Protein AF-A0A3A9B0B1-F1 (afdb_monomer)

Structure (mmCIF, N/CA/C/O backbone):
data_AF-A0A3A9B0B1-F1
#
_entry.id   AF-A0A3A9B0B1-F1
#
loop_
_atom_site.group_PDB
_atom_site.id
_atom_site.type_symbol
_atom_site.label_atom_id
_atom_site.label_alt_id
_atom_site.label_comp_id
_atom_site.label_asym_id
_atom_site.label_entity_id
_atom_site.label_seq_id
_atom_site.pdbx_PDB_ins_code
_atom_site.Cartn_x
_atom_site.Cartn_y
_atom_site.Cartn_z
_atom_site.occupancy
_atom_site.B_iso_or_equiv
_atom_site.auth_seq_id
_atom_site.auth_comp_id
_atom_site.auth_asym_id
_atom_site.auth_atom_id
_atom_site.pdbx_PDB_model_num
ATOM 1 N N . MET A 1 1 ? -49.714 -8.317 31.294 1.00 59.75 1 MET A N 1
ATOM 2 C CA . MET A 1 1 ? -49.909 -7.996 29.864 1.00 59.75 1 MET A CA 1
ATOM 3 C C . MET A 1 1 ? -49.347 -6.638 29.439 1.00 59.75 1 MET A C 1
ATOM 5 O O . MET A 1 1 ? -48.528 -6.630 28.534 1.00 59.75 1 MET A O 1
ATOM 9 N N . ALA A 1 2 ? -49.694 -5.494 30.054 1.00 74.50 2 ALA A N 1
ATOM 10 C CA . ALA A 1 2 ? -49.104 -4.201 29.641 1.00 74.50 2 ALA A CA 1
ATOM 11 C C . ALA A 1 2 ? -47.619 -4.038 30.038 1.00 74.50 2 ALA A C 1
ATOM 13 O O . ALA A 1 2 ? -46.837 -3.445 29.302 1.00 74.50 2 ALA A O 1
ATOM 14 N N . LEU A 1 3 ? -47.222 -4.606 31.183 1.00 73.56 3 LEU A N 1
ATOM 15 C CA . LEU A 1 3 ? -45.868 -4.471 31.728 1.00 73.56 3 LEU A CA 1
ATOM 16 C C . LEU A 1 3 ? -44.834 -5.270 30.914 1.00 73.56 3 LEU A C 1
ATOM 18 O O . LEU A 1 3 ? -43.767 -4.750 30.600 1.00 73.56 3 LEU A O 1
ATOM 22 N N . GLU A 1 4 ? -45.193 -6.479 30.472 1.00 76.62 4 GLU A N 1
ATOM 23 C CA . GLU A 1 4 ? -44.363 -7.288 29.569 1.00 76.62 4 GLU A CA 1
ATOM 24 C C . GLU A 1 4 ? -44.192 -6.589 28.213 1.00 76.62 4 GLU A C 1
ATOM 26 O O . GLU A 1 4 ? -43.069 -6.426 27.745 1.00 76.62 4 GLU A O 1
ATOM 31 N N . GLY A 1 5 ? -45.277 -6.064 27.627 1.00 80.12 5 GLY A N 1
ATOM 32 C CA . GLY A 1 5 ? -45.214 -5.298 26.376 1.00 80.12 5 GLY A CA 1
ATOM 33 C C . GLY A 1 5 ? -44.384 -4.009 26.479 1.00 80.12 5 GLY A C 1
ATOM 34 O O . GLY A 1 5 ? -43.675 -3.659 25.536 1.00 80.12 5 GLY A O 1
ATOM 35 N N . SER A 1 6 ? -44.410 -3.335 27.635 1.00 88.19 6 SER A N 1
ATOM 36 C CA . SER A 1 6 ? -43.649 -2.097 27.864 1.00 88.19 6 SER A CA 1
ATOM 37 C C . SER A 1 6 ? -42.130 -2.298 27.925 1.00 88.19 6 SER A C 1
ATOM 39 O O . SER A 1 6 ? -41.388 -1.370 27.615 1.00 88.19 6 SER A O 1
ATOM 41 N N . LEU A 1 7 ? -41.663 -3.506 28.271 1.00 88.19 7 LEU A N 1
ATOM 42 C CA . LEU A 1 7 ? -40.237 -3.853 28.320 1.00 88.19 7 LEU A CA 1
ATOM 43 C C . LEU A 1 7 ? -39.717 -4.431 26.999 1.00 88.19 7 LEU A C 1
ATOM 45 O O . LEU A 1 7 ? -38.543 -4.248 26.676 1.00 88.19 7 LEU A O 1
ATOM 49 N N . VAL A 1 8 ? -40.580 -5.077 26.209 1.00 92.38 8 VAL A N 1
ATOM 50 C CA . VAL A 1 8 ? -40.193 -5.681 24.923 1.00 92.38 8 VAL A CA 1
ATOM 51 C C . VAL A 1 8 ? -39.651 -4.634 23.950 1.00 92.38 8 VAL A C 1
ATOM 53 O O . VAL A 1 8 ? -38.606 -4.858 23.341 1.00 92.38 8 VAL A O 1
ATOM 56 N N . LEU A 1 9 ? -40.310 -3.477 23.826 1.00 89.69 9 LEU A N 1
ATOM 57 C CA . LEU A 1 9 ? -39.884 -2.439 22.883 1.00 89.69 9 LEU A CA 1
ATOM 58 C C . LEU A 1 9 ? -38.502 -1.842 23.235 1.00 89.69 9 LEU A C 1
ATOM 60 O O . LEU A 1 9 ? -37.641 -1.833 22.356 1.00 89.69 9 LEU A O 1
ATOM 64 N N . PRO A 1 10 ? -38.222 -1.391 24.476 1.00 90.50 10 PRO A N 1
ATOM 65 C CA . PRO A 1 10 ? -36.888 -0.923 24.856 1.00 90.50 10 PRO A CA 1
ATOM 66 C C . PRO A 1 10 ? -35.783 -1.964 24.649 1.00 90.50 10 PRO A C 1
ATOM 68 O O . PRO A 1 10 ? -34.714 -1.619 24.147 1.00 90.50 10 PRO A O 1
ATOM 71 N N . ILE A 1 11 ? -36.034 -3.234 24.991 1.00 89.06 11 ILE A N 1
ATOM 72 C CA . ILE A 1 11 ? -35.055 -4.319 24.810 1.00 89.06 11 ILE A CA 1
ATOM 73 C C . ILE A 1 11 ? -34.789 -4.556 23.321 1.00 89.06 11 ILE A C 1
ATOM 75 O O . ILE A 1 11 ? -33.634 -4.682 22.910 1.00 89.06 11 ILE A O 1
ATOM 79 N N . PHE A 1 12 ? -35.839 -4.563 22.499 1.00 91.44 12 PHE A N 1
ATOM 80 C CA . PHE A 1 12 ? -35.712 -4.688 21.051 1.00 91.44 12 PHE A CA 1
ATOM 81 C C . PHE A 1 12 ? -34.917 -3.524 20.446 1.00 91.44 12 PHE A C 1
ATOM 83 O O . PHE A 1 12 ? -33.986 -3.749 19.676 1.00 91.44 12 PHE A O 1
ATOM 90 N N . LEU A 1 13 ? -35.224 -2.282 20.827 1.00 91.00 13 LEU A N 1
ATOM 91 C CA . LEU A 1 13 ? -34.487 -1.107 20.354 1.00 91.00 13 LEU A CA 1
ATOM 92 C C . LEU A 1 13 ? -33.020 -1.139 20.798 1.00 91.00 13 LEU A C 1
ATOM 94 O O . LEU A 1 13 ? -32.136 -0.817 20.007 1.00 91.00 13 LEU A O 1
ATOM 98 N N . PHE A 1 14 ? -32.746 -1.570 22.029 1.00 88.44 14 PHE A N 1
ATOM 99 C CA . PHE A 1 14 ? -31.382 -1.759 22.519 1.00 88.44 14 PHE A CA 1
ATOM 100 C C . PHE A 1 14 ? -30.610 -2.797 21.693 1.00 88.44 14 PHE A C 1
ATOM 102 O O . PHE A 1 14 ? -29.460 -2.562 21.304 1.00 88.44 14 PHE A O 1
ATOM 109 N N . PHE A 1 15 ? -31.251 -3.926 21.386 1.00 89.25 15 PHE A N 1
ATOM 110 C CA . PHE A 1 15 ? -30.678 -4.945 20.517 1.00 89.25 15 PHE A CA 1
ATOM 111 C C . PHE A 1 15 ? -30.382 -4.378 19.123 1.00 89.25 15 PHE A C 1
ATOM 113 O O . PHE A 1 15 ? -29.252 -4.482 18.645 1.00 89.25 15 PHE A O 1
ATOM 120 N N . MET A 1 16 ? -31.350 -3.690 18.511 1.00 93.81 16 MET A N 1
ATOM 121 C CA . MET A 1 16 ? -31.185 -3.073 17.193 1.00 93.81 16 MET A CA 1
ATOM 122 C C . MET A 1 16 ? -30.049 -2.046 17.170 1.00 93.81 16 MET A C 1
ATOM 124 O O . MET A 1 16 ? -29.235 -2.059 16.250 1.00 93.81 16 MET A O 1
ATOM 128 N N . MET A 1 17 ? -29.935 -1.198 18.193 1.00 90.88 17 MET A N 1
ATOM 129 C CA . MET A 1 17 ? -28.845 -0.221 18.294 1.00 90.88 17 MET A CA 1
ATOM 130 C C . MET A 1 17 ? -27.476 -0.885 18.441 1.00 90.88 17 MET A C 1
ATOM 132 O O . MET A 1 17 ? -26.505 -0.437 17.833 1.00 90.88 17 MET A O 1
ATOM 136 N N . THR A 1 18 ? -27.397 -1.979 19.197 1.00 87.38 18 THR A N 1
ATOM 137 C CA . THR A 1 18 ? -26.166 -2.771 19.312 1.00 87.38 18 THR A CA 1
ATOM 138 C C . THR A 1 18 ? -25.765 -3.374 17.963 1.00 87.38 18 THR A C 1
ATOM 140 O O . THR A 1 18 ? -24.598 -3.288 17.579 1.00 87.38 18 THR A O 1
ATOM 143 N N . VAL A 1 19 ? -26.724 -3.919 17.207 1.00 91.06 19 VAL A N 1
ATOM 144 C CA . VAL A 1 19 ? -26.479 -4.449 15.855 1.00 91.06 19 VAL A CA 1
ATOM 145 C C . VAL A 1 19 ? -26.003 -3.342 14.913 1.00 91.06 19 VAL A C 1
ATOM 147 O O . VAL A 1 19 ? -24.980 -3.507 14.250 1.00 91.06 19 VAL A O 1
ATOM 150 N N . LEU A 1 20 ? -26.667 -2.186 14.894 1.00 92.50 20 LEU A N 1
ATOM 151 C CA . LEU A 1 20 ? -26.260 -1.056 14.053 1.00 92.50 20 LEU A CA 1
ATOM 152 C C . LEU A 1 20 ? -24.851 -0.554 14.401 1.00 92.50 20 LEU A C 1
ATOM 154 O O . LEU A 1 20 ? -24.052 -0.296 13.502 1.00 92.50 20 LEU A O 1
ATOM 158 N N . LEU A 1 21 ? -24.508 -0.481 15.689 1.00 89.25 21 LEU A N 1
ATOM 159 C CA . LEU A 1 21 ? -23.165 -0.091 16.115 1.00 89.25 21 LEU A CA 1
ATOM 160 C C . LEU A 1 21 ? -22.102 -1.137 15.744 1.00 89.25 21 LEU A C 1
ATOM 162 O O . LEU A 1 21 ? -20.961 -0.774 15.466 1.00 89.25 21 LEU A O 1
ATOM 166 N N . SER A 1 22 ? -22.459 -2.423 15.702 1.00 89.06 22 SER A N 1
ATOM 167 C CA . SER A 1 22 ? -21.546 -3.470 15.229 1.00 89.06 22 SER A CA 1
ATOM 168 C C . SER A 1 22 ? -21.255 -3.350 13.728 1.00 89.06 22 SER A C 1
ATOM 170 O O . SER A 1 22 ? -20.103 -3.475 13.318 1.00 89.06 22 SER A O 1
ATOM 172 N N . LEU A 1 23 ? -22.260 -3.007 12.913 1.00 93.12 23 LEU A N 1
ATOM 173 C CA . LEU A 1 23 ? -22.066 -2.712 11.489 1.00 93.12 23 LEU A CA 1
ATOM 174 C C . LEU A 1 23 ? -21.191 -1.471 11.296 1.00 93.12 23 LEU A C 1
ATOM 176 O O . LEU A 1 23 ? -20.307 -1.455 10.444 1.00 93.12 23 LEU A O 1
ATOM 180 N N . GLU A 1 24 ? -21.395 -0.455 12.132 1.00 92.69 24 GLU A N 1
ATOM 181 C CA . GLU A 1 24 ? -20.566 0.746 12.156 1.00 92.69 24 GLU A CA 1
ATOM 182 C C . GLU A 1 24 ? -19.107 0.445 12.536 1.00 92.69 24 GLU A C 1
ATOM 184 O O . GLU A 1 24 ? -18.182 1.018 11.962 1.00 92.69 24 GLU A O 1
ATOM 189 N N . ALA A 1 25 ? -18.877 -0.480 13.469 1.00 92.50 25 ALA A N 1
ATOM 190 C CA . ALA A 1 25 ? -17.537 -0.941 13.819 1.00 92.50 25 ALA A CA 1
ATOM 191 C C . ALA A 1 25 ? -16.839 -1.646 12.645 1.00 92.50 25 ALA A C 1
ATOM 193 O O . ALA A 1 25 ? -15.673 -1.358 12.374 1.00 92.50 25 ALA A O 1
ATOM 194 N N . VAL A 1 26 ? -17.556 -2.512 11.918 1.00 94.00 26 VAL A N 1
ATOM 195 C CA . VAL A 1 26 ? -17.035 -3.167 10.706 1.00 94.00 26 VAL A CA 1
ATOM 196 C C . VAL A 1 26 ? -16.718 -2.129 9.631 1.00 94.00 26 VAL A C 1
ATOM 198 O O . VAL A 1 26 ? -15.624 -2.143 9.073 1.00 94.00 26 VAL A O 1
ATOM 201 N N . ARG A 1 27 ? -17.628 -1.177 9.388 1.00 95.62 27 ARG A N 1
ATOM 202 C CA . ARG A 1 27 ? -17.412 -0.076 8.440 1.00 95.62 27 ARG A CA 1
ATOM 203 C C . ARG A 1 27 ? -16.158 0.728 8.786 1.00 95.62 27 ARG A C 1
ATOM 205 O O . ARG A 1 27 ? -15.340 0.992 7.908 1.00 95.62 27 ARG A O 1
ATOM 212 N N . PHE A 1 28 ? -15.991 1.096 10.057 1.00 95.69 28 PHE A N 1
ATOM 213 C CA . PHE A 1 28 ? -14.805 1.818 10.513 1.00 95.69 28 PHE A CA 1
ATOM 214 C C . PHE A 1 28 ? -13.523 1.005 10.303 1.00 95.69 28 PHE A C 1
ATOM 216 O O . PHE A 1 28 ? -12.536 1.551 9.814 1.00 95.69 28 PHE A O 1
ATOM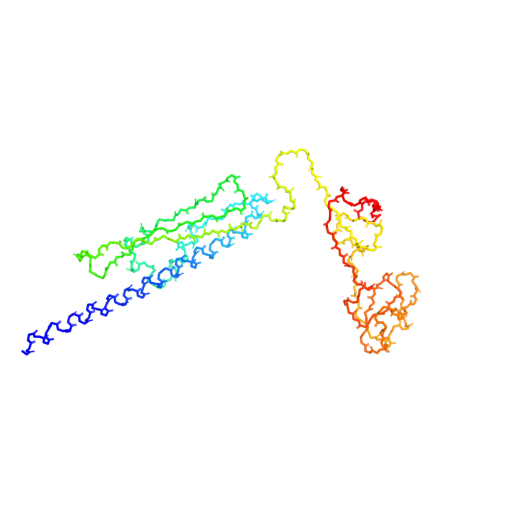 223 N N . GLN A 1 29 ? -13.540 -0.293 10.619 1.00 95.56 29 GLN A N 1
ATOM 224 C CA . GLN A 1 29 ? -12.390 -1.169 10.400 1.00 95.56 29 GLN A CA 1
ATOM 225 C C . GLN A 1 29 ? -12.026 -1.274 8.911 1.00 95.56 29 GLN A C 1
ATOM 227 O O . GLN A 1 29 ? -10.852 -1.153 8.567 1.00 95.56 29 GLN A O 1
ATOM 232 N N . CYS A 1 30 ? -13.009 -1.415 8.016 1.00 96.00 30 CYS A N 1
ATOM 233 C CA . CYS A 1 30 ? -12.766 -1.386 6.571 1.00 96.00 30 CYS A CA 1
ATOM 234 C C . CYS A 1 30 ? -12.124 -0.061 6.133 1.00 96.00 30 CYS A C 1
ATOM 236 O O . CYS A 1 30 ? -11.104 -0.075 5.447 1.00 96.00 30 CYS A O 1
ATOM 238 N N . ASN A 1 31 ? -12.659 1.074 6.594 1.00 96.94 31 ASN A N 1
ATOM 239 C CA . ASN A 1 31 ? -12.105 2.394 6.285 1.00 96.94 31 ASN A CA 1
ATOM 240 C C . ASN A 1 31 ? -10.672 2.562 6.815 1.00 96.94 31 ASN A C 1
ATOM 242 O O . ASN A 1 31 ? -9.835 3.154 6.138 1.00 96.94 31 ASN A O 1
ATOM 246 N N . MET A 1 32 ? -10.372 2.048 8.013 1.00 97.12 32 MET A N 1
ATOM 247 C CA . MET A 1 32 ? -9.022 2.070 8.585 1.00 97.12 32 MET A CA 1
ATOM 248 C C . MET A 1 32 ? -8.047 1.242 7.743 1.00 97.12 32 MET A C 1
ATOM 250 O O . MET A 1 32 ? -6.962 1.719 7.405 1.00 97.12 32 MET A O 1
ATOM 254 N N . GLN A 1 33 ? -8.431 0.020 7.376 1.00 96.75 33 GLN A N 1
ATOM 255 C CA . GLN A 1 33 ? -7.603 -0.857 6.548 1.00 96.75 33 GLN A CA 1
ATOM 256 C C . GLN A 1 33 ? -7.356 -0.259 5.162 1.00 96.75 33 GLN A C 1
ATOM 258 O O . GLN A 1 33 ? -6.220 -0.274 4.687 1.00 96.75 33 GLN A O 1
ATOM 263 N N . GLU A 1 34 ? -8.377 0.333 4.543 1.00 97.38 34 GLU A N 1
ATOM 264 C CA . GLU A 1 34 ? -8.226 1.024 3.264 1.00 97.38 34 GLU A CA 1
ATOM 265 C C . GLU A 1 34 ? -7.312 2.250 3.391 1.00 97.38 34 GLU A C 1
ATOM 267 O O . GLU A 1 34 ? -6.391 2.415 2.589 1.00 97.38 34 GLU A O 1
ATOM 272 N N . ALA A 1 35 ? -7.482 3.063 4.439 1.00 97.69 35 ALA A N 1
ATOM 273 C CA . ALA A 1 35 ? -6.624 4.216 4.705 1.00 97.69 35 ALA A CA 1
ATOM 274 C C . ALA A 1 35 ? -5.148 3.812 4.852 1.00 97.69 35 ALA A C 1
ATOM 276 O O . ALA A 1 35 ? -4.262 4.463 4.285 1.00 97.69 35 ALA A O 1
ATOM 277 N N . LEU A 1 36 ? -4.880 2.730 5.593 1.00 97.44 36 LEU A N 1
ATOM 278 C CA . LEU A 1 36 ? -3.543 2.160 5.749 1.00 97.44 36 LEU A CA 1
ATOM 279 C C . LEU A 1 36 ? -2.994 1.637 4.418 1.00 97.44 36 LEU A C 1
ATOM 281 O O . LEU A 1 36 ? -1.838 1.908 4.098 1.00 97.44 36 LEU A O 1
ATOM 285 N N . PHE A 1 37 ? -3.810 0.934 3.630 1.00 96.69 37 PHE A N 1
ATOM 286 C CA . PHE A 1 37 ? -3.394 0.359 2.352 1.00 96.69 37 PHE A CA 1
ATOM 287 C C . PHE A 1 37 ? -3.079 1.432 1.306 1.00 96.69 37 PHE A C 1
ATOM 289 O O . PHE A 1 37 ? -2.021 1.391 0.679 1.00 96.69 37 PHE A O 1
ATOM 296 N N . VAL A 1 38 ? -3.950 2.432 1.150 1.00 95.75 38 VAL A N 1
ATOM 297 C CA . VAL A 1 38 ? -3.745 3.553 0.220 1.00 95.75 38 VAL A CA 1
ATOM 298 C C . VAL A 1 38 ? -2.500 4.349 0.610 1.00 95.75 38 VAL A C 1
ATOM 300 O O . VAL A 1 38 ? -1.615 4.562 -0.220 1.00 95.75 38 VAL A O 1
ATOM 303 N N . SER A 1 39 ? -2.388 4.742 1.881 1.00 95.81 39 SER A N 1
ATOM 304 C CA . SER A 1 39 ? -1.246 5.535 2.359 1.00 95.81 39 SER A CA 1
ATOM 305 C C . SER A 1 39 ? 0.064 4.743 2.302 1.00 95.81 39 SER A C 1
ATOM 307 O O . SER A 1 39 ? 1.113 5.267 1.918 1.00 95.81 39 SER A O 1
ATOM 309 N N . GLY A 1 40 ? 0.005 3.459 2.656 1.00 94.56 40 GLY A N 1
ATOM 310 C CA . GLY A 1 40 ? 1.133 2.538 2.620 1.00 94.56 40 GLY A CA 1
ATOM 311 C C . GLY A 1 40 ? 1.637 2.277 1.204 1.00 94.56 40 GLY A C 1
ATOM 312 O O . GLY A 1 40 ? 2.843 2.350 0.971 1.00 94.56 40 GLY A O 1
ATOM 313 N N . ASN A 1 41 ? 0.737 2.061 0.241 1.00 93.75 41 ASN A N 1
ATOM 314 C CA . ASN A 1 41 ? 1.103 1.893 -1.166 1.00 93.75 41 ASN A CA 1
ATOM 315 C C . ASN A 1 41 ? 1.677 3.173 -1.768 1.00 93.75 41 ASN A C 1
ATOM 317 O O . ASN A 1 41 ? 2.686 3.108 -2.466 1.00 93.75 41 ASN A O 1
ATOM 321 N N . ASN A 1 42 ? 1.097 4.337 -1.461 1.00 92.50 42 ASN A N 1
ATOM 322 C CA . ASN A 1 42 ? 1.654 5.616 -1.901 1.00 92.50 42 ASN A CA 1
ATOM 323 C C . ASN A 1 42 ? 3.110 5.771 -1.445 1.00 92.50 42 ASN A C 1
ATOM 325 O O . ASN A 1 42 ? 3.973 6.120 -2.250 1.00 92.50 42 ASN A O 1
ATOM 329 N N . ARG A 1 43 ? 3.410 5.439 -0.182 1.00 90.81 43 ARG A N 1
ATOM 330 C CA . ARG A 1 43 ? 4.792 5.422 0.317 1.00 90.81 43 ARG A CA 1
ATOM 331 C C . ARG A 1 43 ? 5.642 4.355 -0.371 1.00 90.81 43 ARG A C 1
ATOM 333 O O . ARG A 1 43 ? 6.768 4.650 -0.757 1.00 90.81 43 ARG A O 1
ATOM 340 N N . ALA A 1 44 ? 5.116 3.144 -0.558 1.00 90.88 44 ALA A N 1
ATOM 341 C CA . ALA A 1 44 ? 5.833 2.058 -1.225 1.00 90.88 44 ALA A CA 1
ATOM 342 C C . ALA A 1 44 ? 6.285 2.458 -2.633 1.00 90.88 44 ALA A C 1
ATOM 344 O O . ALA A 1 44 ? 7.419 2.167 -3.010 1.00 90.88 44 ALA A O 1
ATOM 345 N N . PHE A 1 45 ? 5.442 3.175 -3.376 1.00 88.81 45 PHE A N 1
ATOM 346 C CA . PHE A 1 45 ? 5.789 3.707 -4.690 1.00 88.81 45 PHE A CA 1
ATOM 347 C C . PHE A 1 45 ? 6.665 4.955 -4.640 1.00 88.81 45 PHE A C 1
ATOM 349 O O . PHE A 1 45 ? 7.424 5.163 -5.575 1.00 88.81 45 PHE A O 1
ATOM 356 N N . ALA A 1 46 ? 6.594 5.783 -3.598 1.00 88.12 46 ALA A N 1
ATOM 357 C CA . ALA A 1 46 ? 7.410 6.995 -3.485 1.00 88.12 46 ALA A CA 1
ATOM 358 C C . ALA A 1 46 ? 8.839 6.733 -2.971 1.00 88.12 46 ALA A C 1
ATOM 360 O O . ALA A 1 46 ? 9.726 7.564 -3.163 1.00 88.12 46 ALA A O 1
ATOM 361 N N . GLU A 1 47 ? 9.104 5.578 -2.352 1.00 85.56 47 GLU A N 1
ATOM 362 C CA . GLU A 1 47 ? 10.381 5.296 -1.679 1.00 85.56 47 GLU A CA 1
ATOM 363 C C . GLU A 1 47 ? 11.606 5.321 -2.624 1.00 85.56 47 GLU A C 1
ATOM 365 O O . GLU A 1 47 ? 12.718 5.626 -2.185 1.00 85.56 47 GLU A O 1
ATOM 370 N N . TYR A 1 48 ? 11.441 5.087 -3.936 1.00 82.81 48 TYR A N 1
ATOM 371 C CA . TYR A 1 48 ? 12.546 5.250 -4.897 1.00 82.81 48 TYR A CA 1
ATOM 372 C C . TYR A 1 48 ? 13.073 6.693 -4.937 1.00 82.81 48 TYR A C 1
ATOM 374 O O . TYR A 1 48 ? 14.262 6.891 -5.183 1.00 82.81 48 TYR A O 1
ATOM 382 N N . GLN A 1 49 ? 12.225 7.697 -4.684 1.00 82.56 49 GLN A N 1
ATOM 383 C CA . GLN A 1 49 ? 12.639 9.102 -4.657 1.00 82.56 49 GLN A CA 1
ATOM 384 C C . GLN A 1 49 ? 13.549 9.374 -3.463 1.00 82.56 49 GLN A C 1
ATOM 386 O O . GLN A 1 49 ? 14.553 10.067 -3.602 1.00 82.56 49 GLN A O 1
ATOM 391 N N . VAL A 1 50 ? 13.254 8.763 -2.315 1.00 82.00 50 VAL A N 1
ATOM 392 C CA . VAL A 1 50 ? 14.110 8.837 -1.125 1.00 82.00 50 VAL A CA 1
ATOM 393 C C . VAL A 1 50 ? 15.476 8.211 -1.422 1.00 82.00 50 VAL A C 1
ATOM 395 O O . VAL A 1 50 ? 16.510 8.791 -1.102 1.00 82.00 50 VAL A O 1
ATOM 398 N N . LYS A 1 51 ? 15.495 7.053 -2.096 1.00 77.06 51 LYS A N 1
ATOM 399 C CA . LYS A 1 51 ? 16.735 6.324 -2.408 1.00 77.06 51 LYS A CA 1
ATOM 400 C C . LYS A 1 51 ? 17.593 6.984 -3.494 1.00 77.06 51 LYS A C 1
ATOM 402 O O . LYS A 1 51 ? 18.813 6.999 -3.362 1.00 77.06 51 LYS A O 1
ATOM 407 N N . TYR A 1 52 ? 16.985 7.472 -4.576 1.00 77.50 52 TYR A N 1
ATOM 408 C CA . TYR A 1 52 ? 17.708 7.906 -5.783 1.00 77.50 52 TYR A CA 1
ATOM 409 C C . TYR A 1 52 ? 17.649 9.411 -6.059 1.00 77.50 52 TYR A C 1
ATOM 411 O O . TYR A 1 52 ? 18.495 9.913 -6.793 1.00 77.50 52 TYR A O 1
ATOM 419 N N . ALA A 1 53 ? 16.669 10.129 -5.509 1.00 77.50 53 ALA A N 1
ATOM 420 C CA . ALA A 1 53 ? 16.421 11.542 -5.808 1.00 77.50 53 ALA A CA 1
ATOM 421 C C . ALA A 1 53 ? 16.531 12.457 -4.575 1.00 77.50 53 ALA A C 1
ATOM 423 O O . ALA A 1 53 ? 16.139 13.616 -4.656 1.00 77.50 53 ALA A O 1
ATOM 424 N N . MET A 1 54 ? 17.040 11.944 -3.442 1.00 76.94 54 MET A N 1
ATOM 425 C CA . MET A 1 54 ? 17.095 12.656 -2.152 1.00 76.94 54 MET A CA 1
ATOM 426 C C . MET A 1 54 ? 15.744 13.284 -1.756 1.00 76.94 54 MET A C 1
ATOM 428 O O . MET A 1 54 ? 15.695 14.341 -1.133 1.00 76.94 54 MET A O 1
ATOM 432 N N . GLY A 1 55 ? 14.641 12.645 -2.154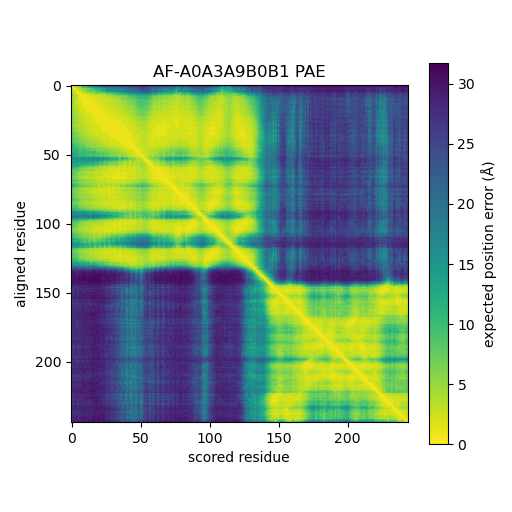 1.00 75.62 55 GLY A N 1
ATOM 433 C CA . GLY A 1 55 ? 13.292 13.105 -1.847 1.00 75.62 55 GLY A CA 1
ATOM 434 C C . GLY A 1 55 ? 12.936 12.907 -0.375 1.00 75.62 55 GLY A C 1
ATOM 435 O O . GLY A 1 55 ? 13.491 12.044 0.310 1.00 75.62 55 GLY A O 1
ATOM 436 N N . GLU A 1 56 ? 11.970 13.684 0.109 1.00 81.81 56 GLU A N 1
ATOM 437 C CA . GLU A 1 56 ? 11.433 13.502 1.454 1.00 81.81 56 GLU A CA 1
ATOM 438 C C . GLU A 1 56 ? 10.561 12.248 1.546 1.00 81.81 56 GLU A C 1
ATOM 440 O O . GLU A 1 56 ? 9.809 11.895 0.633 1.00 81.81 56 GLU A O 1
ATOM 445 N N . ARG A 1 57 ? 10.647 11.566 2.690 1.00 81.12 57 ARG A N 1
ATOM 446 C CA . ARG A 1 57 ? 9.850 10.371 2.951 1.00 81.12 57 ARG A CA 1
ATOM 447 C C . ARG A 1 57 ? 8.400 10.766 3.215 1.00 81.12 57 ARG A C 1
ATOM 449 O O . ARG A 1 57 ? 8.113 11.564 4.102 1.00 81.12 57 ARG A O 1
ATOM 456 N N . THR A 1 58 ? 7.484 10.157 2.471 1.00 83.12 58 THR A N 1
ATOM 457 C CA . THR A 1 58 ? 6.052 10.439 2.572 1.00 83.12 58 THR A CA 1
ATOM 458 C C . THR A 1 58 ? 5.492 10.085 3.954 1.00 83.12 58 THR A C 1
ATOM 460 O O . THR A 1 58 ? 5.640 8.956 4.428 1.00 83.12 58 THR A O 1
ATOM 463 N N . GLU A 1 59 ? 4.805 11.036 4.590 1.00 90.38 59 GLU A N 1
ATOM 464 C CA . GLU A 1 59 ? 4.192 10.842 5.906 1.00 90.38 59 GLU A CA 1
ATOM 465 C C . GLU A 1 59 ? 2.875 10.049 5.810 1.00 90.38 59 GLU A C 1
ATOM 467 O O . GLU A 1 59 ? 1.879 10.527 5.266 1.00 90.38 59 GLU A O 1
ATOM 472 N N . ILE A 1 60 ? 2.834 8.845 6.395 1.00 92.69 60 ILE A N 1
ATOM 473 C CA . ILE A 1 60 ? 1.626 7.999 6.382 1.00 92.69 60 ILE A CA 1
ATOM 474 C C . ILE A 1 60 ? 0.551 8.505 7.350 1.00 92.69 60 ILE A C 1
ATOM 476 O O . ILE A 1 60 ? -0.632 8.479 7.017 1.00 92.69 60 ILE A O 1
ATOM 480 N N . LYS A 1 61 ? 0.928 8.979 8.545 1.00 93.56 61 LYS A N 1
ATOM 481 C CA . LYS A 1 61 ? -0.048 9.337 9.592 1.00 93.56 61 LYS A CA 1
ATOM 482 C C . LYS A 1 61 ? -0.997 10.447 9.136 1.00 93.56 61 LYS A C 1
ATOM 484 O O . LYS A 1 61 ? -2.208 10.316 9.305 1.00 93.56 61 LYS A O 1
ATOM 489 N N . GLY A 1 62 ? -0.457 11.498 8.517 1.00 93.94 62 GLY A N 1
ATOM 490 C CA . GLY A 1 62 ? -1.250 12.584 7.940 1.00 93.94 62 GLY A CA 1
ATOM 491 C C . GLY A 1 62 ? -2.204 12.112 6.838 1.00 93.94 62 GLY A C 1
ATOM 492 O O . GLY A 1 62 ? -3.361 12.532 6.808 1.00 93.94 62 GLY A O 1
ATOM 493 N N . GLN A 1 63 ? -1.767 11.191 5.972 1.00 95.44 63 GLN A N 1
ATOM 494 C CA . GLN A 1 63 ? -2.616 10.633 4.911 1.00 95.44 63 GLN A CA 1
ATOM 495 C C . GLN A 1 63 ? -3.767 9.793 5.465 1.00 95.44 63 GLN A C 1
ATOM 497 O O . GLN A 1 63 ? -4.906 9.987 5.043 1.00 95.44 63 GLN A O 1
ATOM 502 N N . VAL A 1 64 ? -3.498 8.934 6.453 1.00 96.75 64 VAL A N 1
ATOM 503 C CA . VAL A 1 64 ? -4.533 8.127 7.117 1.00 96.75 64 VAL A CA 1
ATOM 504 C C . VAL A 1 64 ? -5.574 9.031 7.775 1.00 96.75 64 VAL A C 1
ATOM 506 O O . VAL A 1 64 ? -6.770 8.854 7.551 1.00 96.75 64 VAL A O 1
ATOM 509 N N . LYS A 1 65 ? -5.136 10.050 8.525 1.00 95.44 65 LYS A N 1
ATOM 510 C CA . LYS A 1 65 ? -6.044 11.022 9.153 1.00 95.44 65 LYS A CA 1
ATOM 511 C C . LYS A 1 65 ? -6.896 11.768 8.133 1.00 95.44 65 LYS A C 1
ATOM 513 O O . LYS A 1 65 ? -8.098 11.912 8.333 1.00 95.44 65 LYS A O 1
ATOM 518 N N . LYS A 1 66 ? -6.290 12.212 7.030 1.00 96.12 66 LYS A N 1
ATOM 519 C CA . LYS A 1 66 ? -7.002 12.891 5.943 1.00 96.12 66 LYS A CA 1
ATOM 520 C C . LYS A 1 66 ? -8.031 11.973 5.281 1.00 96.12 66 LYS A C 1
ATOM 522 O O . LYS A 1 66 ? -9.145 12.411 5.018 1.00 96.12 66 LYS A O 1
ATOM 527 N N . TYR A 1 67 ? -7.669 10.716 5.024 1.00 96.62 67 TYR A N 1
ATOM 528 C CA . TYR A 1 67 ? -8.577 9.731 4.440 1.00 96.62 67 TYR A CA 1
ATOM 529 C C . TYR A 1 67 ? -9.779 9.487 5.358 1.00 96.62 67 TYR A C 1
ATOM 531 O O . TYR A 1 67 ? -10.918 9.598 4.910 1.00 96.62 67 TYR A O 1
ATOM 539 N N . LEU A 1 68 ? -9.530 9.213 6.644 1.00 96.62 68 LEU A N 1
ATOM 540 C CA . LEU A 1 68 ? -10.590 8.982 7.625 1.00 96.62 68 LEU A CA 1
ATOM 541 C C . LEU A 1 68 ? -11.458 10.227 7.811 1.00 96.62 68 LEU A C 1
ATOM 543 O O . LEU A 1 68 ? -12.673 10.109 7.791 1.00 96.62 68 LEU A O 1
ATOM 547 N N . GLY A 1 69 ? -10.871 11.422 7.902 1.00 95.25 69 GLY A N 1
ATOM 548 C CA . GLY A 1 69 ? -11.610 12.681 8.051 1.00 95.25 69 GLY A CA 1
ATOM 549 C C . GLY A 1 69 ? -12.589 12.992 6.913 1.00 95.25 69 GLY A C 1
ATOM 550 O O . GLY A 1 69 ? -13.542 13.736 7.126 1.00 95.25 69 GLY A O 1
ATOM 551 N N . ASN A 1 70 ? -12.397 12.390 5.736 1.00 95.75 70 ASN A N 1
ATOM 552 C CA . ASN A 1 70 ? -13.297 12.527 4.590 1.00 95.75 70 ASN A CA 1
ATOM 553 C C . ASN A 1 70 ? -14.444 11.498 4.578 1.00 95.75 70 ASN A C 1
ATOM 555 O O . ASN A 1 70 ? -15.307 11.565 3.703 1.00 95.75 70 ASN A O 1
ATOM 559 N N . GLN A 1 71 ? -14.467 10.546 5.516 1.00 94.50 71 GLN A N 1
ATOM 560 C CA . GLN A 1 71 ? -15.529 9.545 5.617 1.00 94.50 71 GLN A CA 1
ATOM 561 C C . GLN A 1 71 ? -16.753 10.098 6.354 1.00 94.50 71 GLN A C 1
ATOM 563 O O . GLN A 1 71 ? -16.667 10.991 7.196 1.00 94.50 71 GLN A O 1
ATOM 568 N N . ILE A 1 72 ? -17.922 9.527 6.070 1.00 89.94 72 ILE A N 1
ATOM 569 C CA . ILE A 1 72 ? -19.180 9.909 6.722 1.00 89.94 72 ILE A CA 1
ATOM 570 C C . ILE A 1 72 ? -19.163 9.422 8.179 1.00 89.94 72 ILE A C 1
ATOM 572 O O . ILE A 1 72 ? -19.144 8.218 8.410 1.00 89.94 72 ILE A O 1
ATOM 576 N N . TYR A 1 73 ? -19.232 10.327 9.162 1.00 88.12 73 TYR A N 1
ATOM 577 C CA . TYR A 1 73 ? -19.165 10.021 10.608 1.00 88.12 73 TYR A CA 1
ATOM 578 C C . TYR A 1 73 ? -17.954 9.152 10.999 1.00 88.12 73 TYR A C 1
ATOM 580 O O . TYR A 1 73 ? -18.116 8.038 11.499 1.00 88.12 73 TYR A O 1
ATOM 588 N N . PRO A 1 74 ? -16.726 9.650 10.803 1.00 89.00 74 PRO A N 1
ATOM 589 C CA . PRO A 1 74 ? -15.538 8.808 10.702 1.00 89.00 74 PRO A CA 1
ATOM 590 C C . PRO A 1 74 ? -15.101 8.146 12.004 1.00 89.00 74 PRO A C 1
ATOM 592 O O . PRO A 1 74 ? -14.343 7.194 11.958 1.00 89.00 74 PRO A O 1
ATOM 595 N N . TYR A 1 75 ? -15.567 8.616 13.161 1.00 93.56 75 TYR A N 1
ATOM 596 C CA . TYR A 1 75 ? -15.118 8.116 14.464 1.00 93.56 75 TYR A CA 1
ATOM 597 C C . TYR A 1 75 ? -16.280 7.765 15.402 1.00 93.56 75 TYR A C 1
ATOM 599 O O . TYR A 1 75 ? -16.117 7.771 16.622 1.00 93.56 75 TYR A O 1
ATOM 607 N N . LEU A 1 76 ? -17.470 7.491 14.852 1.00 91.38 76 LEU A N 1
ATOM 608 C CA . LEU A 1 76 ? -18.705 7.322 15.628 1.00 91.38 76 LEU A CA 1
ATOM 609 C C . LEU A 1 76 ? -18.587 6.234 16.707 1.00 91.38 76 LEU A C 1
ATOM 611 O O . LEU A 1 76 ? -18.992 6.453 17.852 1.00 91.38 76 LEU A O 1
ATOM 615 N N . CYS A 1 77 ? -18.007 5.088 16.349 1.00 91.50 77 CYS A N 1
ATOM 616 C CA . CYS A 1 77 ? -17.819 3.928 17.222 1.00 91.50 77 CYS A CA 1
ATOM 617 C C . CYS A 1 77 ? -16.466 3.916 17.958 1.00 91.50 77 CYS A C 1
ATOM 619 O O . CYS A 1 77 ? -16.238 3.043 18.794 1.00 91.50 77 CYS A O 1
ATOM 621 N N . VAL A 1 78 ? -15.586 4.894 17.707 1.00 93.62 78 VAL A N 1
ATOM 622 C CA . VAL A 1 78 ? -14.235 4.949 18.283 1.00 93.62 78 VAL A CA 1
ATOM 623 C C . VAL A 1 78 ? -14.254 5.696 19.615 1.00 93.62 78 VAL A C 1
ATOM 625 O O . VAL A 1 78 ? -14.752 6.822 19.733 1.00 93.62 78 VAL A O 1
ATOM 628 N N . LYS A 1 79 ? -13.690 5.079 20.653 1.00 91.81 79 LYS A N 1
ATOM 629 C CA . LYS A 1 79 ? -13.495 5.721 21.955 1.00 91.81 79 LYS A CA 1
ATOM 630 C C . LYS A 1 79 ? -12.538 6.903 21.792 1.00 91.81 79 LYS A C 1
ATOM 632 O O . LYS A 1 79 ? -11.469 6.736 21.233 1.00 91.81 79 LYS A O 1
ATOM 637 N N . ASN A 1 80 ? -12.902 8.076 22.312 1.00 92.69 80 ASN A N 1
ATOM 638 C CA . ASN A 1 80 ? -12.156 9.339 22.164 1.00 92.69 80 ASN A CA 1
ATOM 639 C C . ASN A 1 80 ? -12.053 9.880 20.723 1.00 92.69 80 ASN A C 1
ATOM 641 O O . ASN A 1 80 ? -11.262 10.790 20.470 1.00 92.69 80 ASN A O 1
ATOM 645 N N . GLY A 1 81 ? -12.869 9.375 19.792 1.00 92.94 81 GLY A N 1
ATOM 646 C CA . GLY A 1 81 ? -12.907 9.874 18.418 1.00 92.94 81 GLY A CA 1
ATOM 647 C C . GLY A 1 81 ? -11.555 9.730 17.707 1.00 92.94 81 GLY A C 1
ATOM 648 O O . GLY A 1 81 ? -10.870 8.724 17.874 1.00 92.94 81 GLY A O 1
ATOM 649 N N . GLU A 1 82 ? -11.140 10.761 16.963 1.00 94.38 82 GLU A N 1
ATOM 650 C CA . GLU A 1 82 ? -9.833 10.794 16.285 1.00 94.38 82 GLU A CA 1
ATOM 651 C C . GLU A 1 82 ? -8.660 10.589 17.259 1.00 94.38 82 GLU A C 1
ATOM 653 O O . GLU A 1 82 ? -7.733 9.833 16.976 1.00 94.38 82 GLU A O 1
ATOM 658 N N . ASN A 1 83 ? -8.722 11.214 18.440 1.00 94.75 83 ASN A N 1
ATOM 659 C CA . ASN A 1 83 ? -7.668 11.130 19.458 1.00 94.75 83 ASN A CA 1
ATOM 660 C C . ASN A 1 83 ? -7.555 9.731 20.092 1.00 94.75 83 ASN A C 1
ATOM 662 O O . ASN A 1 83 ? -6.623 9.471 20.850 1.00 94.75 83 ASN A O 1
ATOM 666 N N . GLY A 1 84 ? -8.504 8.835 19.811 1.00 94.38 84 GLY A N 1
ATOM 667 C CA . GLY A 1 84 ? -8.468 7.437 20.230 1.00 94.38 84 GLY A CA 1
ATOM 668 C C . GLY A 1 84 ? -7.636 6.520 19.342 1.00 94.38 84 GLY A C 1
ATOM 669 O O . GLY A 1 84 ? -7.460 5.354 19.694 1.00 94.38 84 GLY A O 1
ATOM 670 N N . ILE A 1 85 ? -7.154 7.017 18.201 1.00 96.62 85 ILE A N 1
ATOM 671 C CA . ILE A 1 85 ? -6.416 6.227 17.218 1.00 96.62 85 ILE A CA 1
ATOM 672 C C . ILE A 1 85 ? -4.918 6.428 17.435 1.00 96.62 85 ILE A C 1
ATOM 674 O O . ILE A 1 85 ? -4.366 7.503 17.191 1.00 96.62 85 ILE A O 1
ATOM 678 N N . ASN A 1 86 ? -4.239 5.362 17.840 1.00 96.94 86 ASN A N 1
ATOM 679 C CA . ASN A 1 86 ? -2.792 5.326 17.952 1.00 96.94 86 ASN A CA 1
ATOM 680 C C . ASN A 1 86 ? -2.177 4.759 16.666 1.00 96.94 86 ASN A C 1
ATOM 682 O O . ASN A 1 86 ? -2.159 3.547 16.460 1.00 96.94 86 ASN A O 1
ATOM 686 N N . LEU A 1 87 ? -1.668 5.644 15.806 1.00 97.00 87 LEU A N 1
ATOM 687 C CA . LEU A 1 87 ? -0.919 5.271 14.604 1.00 97.00 87 LEU A CA 1
ATOM 688 C C . LEU A 1 87 ? 0.581 5.243 14.892 1.00 97.00 87 LEU A C 1
ATOM 690 O O . LEU A 1 87 ? 1.159 6.258 15.304 1.00 97.00 87 LEU A O 1
ATOM 694 N N . GLN A 1 88 ? 1.236 4.126 14.586 1.00 95.19 88 GLN A N 1
ATOM 695 C CA . GLN A 1 88 ? 2.682 3.963 14.720 1.00 95.19 88 GLN A CA 1
ATOM 696 C C . GLN A 1 88 ? 3.292 3.565 13.381 1.00 95.19 88 GLN A C 1
ATOM 698 O O . GLN A 1 88 ? 2.827 2.645 12.719 1.00 95.19 88 GLN A O 1
ATOM 703 N N . ASP A 1 89 ? 4.343 4.278 12.986 1.00 92.88 89 ASP A N 1
ATOM 704 C CA . ASP A 1 89 ? 5.179 3.899 11.853 1.00 92.88 89 ASP A CA 1
ATOM 705 C C . ASP A 1 89 ? 6.378 3.133 12.409 1.00 92.88 89 ASP A C 1
ATOM 707 O O . ASP A 1 89 ? 7.224 3.717 13.089 1.00 92.88 89 ASP A O 1
ATOM 711 N N . LEU A 1 90 ? 6.388 1.824 12.174 1.00 91.56 90 LEU A N 1
ATOM 712 C CA . LEU A 1 90 ? 7.416 0.891 12.632 1.00 91.56 90 LEU A CA 1
ATOM 713 C C . LEU A 1 90 ? 8.478 0.639 11.554 1.00 91.56 90 LEU A C 1
ATOM 715 O O . LEU A 1 90 ? 9.386 -0.166 11.756 1.00 91.56 90 LEU A O 1
ATOM 719 N N . SER A 1 91 ? 8.381 1.319 10.409 1.00 86.94 91 SER A N 1
ATOM 720 C CA . SER A 1 91 ? 9.362 1.208 9.334 1.00 86.94 91 SER A CA 1
ATOM 721 C C . SER A 1 91 ? 10.729 1.692 9.816 1.00 86.94 91 SER A C 1
ATOM 723 O O . SER A 1 91 ? 10.861 2.798 10.351 1.00 86.94 91 SER A O 1
ATOM 725 N N . ASP A 1 92 ? 11.766 0.894 9.571 1.00 79.75 92 ASP A N 1
ATOM 726 C CA . ASP A 1 92 ? 13.136 1.278 9.893 1.00 79.75 92 ASP A CA 1
ATOM 727 C C . ASP A 1 92 ? 13.507 2.562 9.119 1.00 79.75 92 ASP A C 1
ATOM 729 O O . ASP A 1 92 ? 13.291 2.707 7.908 1.00 79.75 92 ASP A O 1
ATOM 733 N N . LYS A 1 93 ? 14.016 3.564 9.839 1.00 71.81 93 LYS A N 1
ATOM 734 C CA . LYS A 1 93 ? 14.466 4.823 9.229 1.00 71.81 93 LYS A CA 1
ATOM 735 C C . LYS A 1 93 ? 15.776 4.653 8.466 1.00 71.81 93 LYS A C 1
ATOM 737 O O . LYS A 1 93 ? 16.005 5.383 7.509 1.00 71.81 93 LYS A O 1
ATOM 742 N N . ASN A 1 94 ? 16.579 3.669 8.858 1.00 67.19 94 ASN A N 1
ATOM 743 C CA . ASN A 1 94 ? 17.907 3.409 8.320 1.00 67.19 94 ASN A CA 1
ATOM 744 C C . ASN A 1 94 ? 17.911 2.283 7.276 1.00 67.19 94 ASN A C 1
ATOM 746 O O . ASN A 1 94 ? 18.859 2.184 6.499 1.00 67.19 94 ASN A O 1
ATOM 750 N N . LYS A 1 95 ? 16.866 1.445 7.227 1.00 68.75 95 LYS A N 1
ATOM 751 C CA . LYS A 1 95 ? 16.684 0.445 6.163 1.00 68.75 95 LYS A CA 1
ATOM 752 C C . LYS A 1 95 ? 15.596 0.887 5.195 1.00 68.75 95 LYS A C 1
ATOM 754 O O . LYS A 1 95 ? 14.454 1.132 5.569 1.00 68.75 95 LYS A O 1
ATOM 759 N N . ILE A 1 96 ? 15.965 0.955 3.924 1.00 68.31 96 ILE A N 1
ATOM 760 C CA . ILE A 1 96 ? 15.048 1.242 2.823 1.00 68.31 96 ILE A CA 1
ATOM 761 C C . ILE A 1 96 ? 14.524 -0.099 2.296 1.00 68.31 96 ILE A C 1
ATOM 763 O O . ILE A 1 96 ? 15.301 -1.040 2.147 1.00 68.31 96 ILE A O 1
ATOM 767 N N . GLY A 1 97 ? 13.224 -0.194 2.008 1.00 76.56 97 GLY A N 1
ATOM 768 C CA . GLY A 1 97 ? 12.635 -1.371 1.356 1.00 76.56 97 GLY A CA 1
ATOM 769 C C . GLY A 1 97 ? 11.511 -2.058 2.126 1.00 76.56 97 GLY A C 1
ATOM 770 O O . GLY A 1 97 ? 10.760 -2.801 1.509 1.00 76.56 97 GLY A O 1
ATOM 771 N N . PHE A 1 98 ? 11.332 -1.779 3.418 1.00 87.31 98 PHE A N 1
ATOM 772 C CA . PHE A 1 98 ? 10.216 -2.308 4.207 1.00 87.31 98 PHE A CA 1
ATOM 773 C C . PHE A 1 98 ? 9.391 -1.171 4.792 1.00 87.31 98 PHE A C 1
ATOM 775 O O . PHE A 1 98 ? 9.939 -0.198 5.313 1.00 87.31 98 PHE A O 1
ATOM 782 N N . ILE A 1 99 ? 8.073 -1.313 4.710 1.00 91.69 99 ILE A N 1
ATOM 783 C CA . ILE A 1 99 ? 7.113 -0.382 5.289 1.00 91.69 99 ILE A CA 1
ATOM 784 C C . ILE A 1 99 ? 6.232 -1.170 6.240 1.00 91.69 99 ILE A C 1
ATOM 786 O O . ILE A 1 99 ? 5.585 -2.135 5.833 1.00 91.69 99 ILE A O 1
ATOM 790 N N . GLU A 1 100 ? 6.196 -0.735 7.493 1.00 94.50 100 GLU A N 1
ATOM 791 C CA . GLU A 1 100 ? 5.331 -1.304 8.513 1.00 94.50 100 GLU A CA 1
ATOM 792 C C . GLU A 1 100 ? 4.632 -0.194 9.289 1.00 94.50 100 GLU A C 1
ATOM 794 O O . GLU A 1 100 ? 5.275 0.684 9.864 1.00 94.50 100 GLU A O 1
ATOM 799 N N . VAL A 1 101 ? 3.304 -0.243 9.313 1.00 95.75 101 VAL A N 1
ATOM 800 C CA . VAL A 1 101 ? 2.474 0.725 10.032 1.00 95.75 101 VAL A CA 1
ATOM 801 C C . VAL A 1 101 ? 1.383 -0.013 10.784 1.00 95.75 101 VAL A C 1
ATOM 803 O O . VAL A 1 101 ? 0.747 -0.915 10.240 1.00 95.75 101 VAL A O 1
ATOM 806 N N . THR A 1 102 ? 1.150 0.381 12.030 1.00 97.31 102 THR A N 1
ATOM 807 C CA . THR A 1 102 ? 0.086 -0.169 12.870 1.00 97.31 102 THR A CA 1
ATOM 808 C C . THR A 1 102 ? -0.886 0.919 13.305 1.00 97.31 102 THR A C 1
ATOM 810 O O . THR A 1 102 ? -0.504 2.074 13.516 1.00 97.31 102 THR A O 1
ATOM 813 N N . ALA A 1 103 ? -2.154 0.538 13.430 1.00 97.81 103 ALA A N 1
ATOM 814 C CA . ALA A 1 103 ? -3.218 1.358 13.987 1.00 97.81 103 ALA A CA 1
ATOM 815 C C . ALA A 1 103 ? -3.862 0.603 15.150 1.00 97.81 103 ALA A C 1
ATOM 817 O O . ALA A 1 103 ? -4.354 -0.509 14.972 1.00 97.81 103 ALA A O 1
ATOM 818 N N . GLU A 1 104 ? -3.865 1.203 16.335 1.00 97.75 104 GLU A N 1
ATOM 819 C CA . GLU A 1 104 ? -4.543 0.663 17.512 1.00 97.75 104 GLU A CA 1
ATOM 820 C C . GLU A 1 104 ? -5.637 1.625 17.966 1.00 97.75 104 GLU A C 1
ATOM 822 O O . GLU A 1 104 ? -5.394 2.820 18.138 1.00 97.75 104 GLU A O 1
ATOM 827 N N . TYR A 1 105 ? -6.845 1.107 18.161 1.00 96.56 105 TYR A N 1
ATOM 828 C CA . TYR A 1 105 ? -7.989 1.894 18.611 1.00 96.56 105 TYR A CA 1
ATOM 829 C C . TYR A 1 105 ? -8.976 1.026 19.390 1.00 96.56 105 TYR A C 1
ATOM 831 O O . TYR A 1 105 ? -8.964 -0.205 19.322 1.00 96.56 105 TYR A O 1
ATOM 839 N N . LYS A 1 106 ? -9.845 1.681 20.159 1.00 94.25 106 LYS A N 1
ATOM 840 C CA . LYS A 1 106 ? -10.851 1.014 20.986 1.00 94.25 106 LYS A CA 1
ATOM 841 C C . LYS A 1 106 ? -12.247 1.355 20.509 1.00 94.25 106 LYS A C 1
ATOM 843 O O . LYS A 1 106 ? -12.553 2.528 20.292 1.00 94.25 106 LYS A O 1
ATOM 848 N N . LEU A 1 107 ? -13.100 0.346 20.406 1.00 91.44 107 LEU A N 1
ATOM 849 C CA . LEU A 1 107 ? -14.517 0.537 20.135 1.00 91.44 107 LEU A CA 1
ATOM 850 C C . LEU A 1 107 ? -15.266 0.788 21.444 1.00 91.44 107 LEU A C 1
ATOM 852 O O . LEU A 1 107 ? -15.004 0.128 22.454 1.00 91.44 107 LEU A O 1
ATOM 856 N N . LYS A 1 108 ? -16.201 1.741 21.432 1.00 86.56 108 LYS A N 1
ATOM 857 C CA . LYS A 1 108 ? -17.113 1.969 22.561 1.00 86.56 108 LYS A CA 1
ATOM 858 C C . LYS A 1 108 ? -18.432 1.216 22.337 1.00 86.56 108 LYS A C 1
ATOM 860 O O . LYS A 1 108 ? -18.927 1.213 21.211 1.00 86.56 108 LYS A O 1
ATOM 865 N N . PRO A 1 109 ? -19.023 0.607 23.377 1.00 82.38 109 PRO A N 1
ATOM 866 C CA . PRO A 1 109 ? -20.359 0.026 23.285 1.00 82.38 109 PRO A CA 1
ATOM 867 C C . PRO A 1 109 ? -21.430 1.117 23.143 1.00 82.38 109 PRO A C 1
ATOM 869 O O . PRO A 1 109 ? -21.196 2.282 23.472 1.00 82.38 109 PRO A O 1
ATOM 872 N N . PHE A 1 110 ? -22.633 0.727 22.705 1.00 80.12 110 PHE A N 1
ATOM 873 C CA . PHE A 1 110 ? -23.786 1.635 22.619 1.00 80.12 110 PHE A CA 1
ATOM 874 C C . PHE A 1 110 ? -24.136 2.212 23.998 1.00 80.12 110 PHE A C 1
ATOM 876 O O . PHE A 1 110 ? -24.471 3.387 24.125 1.00 80.12 110 PHE A O 1
ATOM 883 N N . ILE A 1 111 ? -23.970 1.398 25.044 1.00 78.81 111 ILE A N 1
ATOM 884 C CA . ILE A 1 111 ? -24.139 1.796 26.438 1.00 78.81 111 ILE A CA 1
ATOM 885 C C . ILE A 1 111 ? -22.801 1.674 27.169 1.00 78.81 111 ILE A C 1
ATOM 887 O O . ILE A 1 111 ? -22.309 0.574 27.406 1.00 78.81 111 ILE A O 1
ATOM 891 N N . TYR A 1 112 ? -22.237 2.817 27.561 1.00 68.31 112 TYR A N 1
ATOM 892 C CA . TYR A 1 112 ? -20.909 2.916 28.178 1.00 68.31 112 TYR A CA 1
ATOM 893 C C . TYR A 1 112 ? -20.818 2.345 29.604 1.00 68.31 112 TYR A C 1
ATOM 895 O O . TYR A 1 112 ? -19.716 2.063 30.062 1.00 68.31 112 TYR A O 1
ATOM 903 N N . TRP A 1 113 ? -21.943 2.203 30.317 1.00 72.12 113 TRP A N 1
ATOM 904 C CA . TRP A 1 113 ? -21.983 1.704 31.700 1.00 72.12 113 TRP A CA 1
ATOM 905 C C . TRP A 1 113 ? -22.199 0.191 31.804 1.00 72.12 113 TRP A C 1
ATOM 907 O O . TRP A 1 113 ? -22.102 -0.366 32.896 1.00 72.12 113 TRP A O 1
ATOM 917 N N . LEU A 1 114 ? -22.486 -0.490 30.690 1.00 68.69 114 LEU A N 1
ATOM 918 C CA . LEU A 1 114 ? -22.591 -1.943 30.694 1.00 68.69 114 LEU A CA 1
ATOM 919 C C . LEU A 1 114 ? -21.187 -2.563 30.812 1.00 68.69 114 LEU A C 1
ATOM 921 O O . LEU A 1 114 ? -20.276 -2.144 30.095 1.00 68.69 114 LEU A O 1
ATOM 925 N N . PRO A 1 115 ? -20.998 -3.599 31.649 1.00 67.12 115 PRO A N 1
ATOM 926 C CA . PRO A 1 115 ? -19.705 -4.247 31.871 1.00 67.12 115 PRO A CA 1
ATOM 927 C C . PRO A 1 115 ? -19.334 -5.207 30.722 1.00 67.12 115 PRO A C 1
ATOM 929 O O . PRO A 1 115 ? -18.863 -6.314 30.952 1.00 67.12 115 PRO A O 1
ATOM 932 N N . ILE A 1 116 ? -19.567 -4.801 29.470 1.00 67.50 116 ILE A N 1
ATOM 933 C CA . ILE A 1 116 ? -19.321 -5.615 28.264 1.00 67.50 116 ILE A CA 1
ATOM 934 C C . ILE A 1 116 ? -17.829 -5.582 27.865 1.00 67.50 116 ILE A C 1
ATOM 936 O O . ILE A 1 116 ? -17.387 -6.323 26.993 1.00 67.50 116 ILE A O 1
ATOM 940 N N . GLY A 1 117 ? -17.020 -4.776 28.559 1.00 67.50 117 GLY A N 1
ATOM 941 C CA . GLY A 1 117 ? -15.591 -4.635 28.299 1.00 67.50 117 GLY A CA 1
ATOM 942 C C . GLY A 1 117 ? -15.291 -3.725 27.108 1.00 67.50 117 GLY A C 1
ATOM 943 O O . GLY A 1 117 ? -16.181 -3.238 26.412 1.00 67.50 117 GLY A O 1
ATOM 944 N N . GLU A 1 118 ? -14.005 -3.450 26.902 1.00 74.38 118 GLU A N 1
ATOM 945 C CA . GLU A 1 118 ? -13.522 -2.644 25.781 1.00 74.38 118 GLU A CA 1
ATOM 946 C C . GLU A 1 118 ? -12.973 -3.562 24.691 1.00 74.38 118 GLU A C 1
ATOM 948 O O . GLU A 1 118 ? -12.074 -4.364 24.945 1.00 74.38 118 GLU A O 1
ATOM 953 N N . ILE A 1 119 ? -13.468 -3.413 23.462 1.00 87.25 119 ILE A N 1
ATOM 954 C CA . ILE A 1 119 ? -12.915 -4.127 22.309 1.00 87.25 119 ILE A CA 1
ATOM 955 C C . ILE A 1 119 ? -11.771 -3.282 21.752 1.00 87.25 119 ILE A C 1
ATOM 957 O O . ILE A 1 119 ? -11.988 -2.167 21.274 1.00 87.25 119 ILE A O 1
ATOM 961 N N . THR A 1 120 ? -10.548 -3.803 21.838 1.00 93.19 120 THR A N 1
ATOM 962 C CA . THR A 1 120 ? -9.356 -3.173 21.254 1.00 93.19 120 THR A CA 1
ATOM 963 C C . THR A 1 120 ? -9.051 -3.836 19.918 1.00 93.19 120 THR A C 1
ATOM 965 O O . THR A 1 120 ? -8.905 -5.056 19.861 1.00 93.19 120 THR A O 1
ATOM 968 N N . ILE A 1 121 ? -8.944 -3.036 18.859 1.00 95.00 121 ILE A N 1
ATOM 969 C CA . ILE A 1 121 ? -8.582 -3.492 17.516 1.00 95.00 121 ILE A CA 1
ATOM 970 C C . ILE A 1 121 ? -7.173 -3.001 17.193 1.00 95.00 121 ILE A C 1
ATOM 972 O O . ILE A 1 121 ? -6.802 -1.870 17.516 1.00 95.00 121 ILE A O 1
ATOM 976 N N . LYS A 1 122 ? -6.391 -3.885 16.569 1.00 97.06 122 LYS A N 1
ATOM 977 C CA . LYS A 1 122 ? -5.051 -3.613 16.053 1.00 97.06 122 LYS A CA 1
ATOM 978 C C . LYS A 1 122 ? -4.998 -4.010 14.586 1.00 97.06 122 LYS A C 1
ATOM 980 O O . LYS A 1 122 ? -4.983 -5.200 14.281 1.00 97.06 122 LYS A O 1
ATOM 985 N N . ASP A 1 123 ? -4.937 -3.023 13.705 1.00 96.62 123 ASP A N 1
ATOM 986 C CA . ASP A 1 123 ? -4.691 -3.233 12.281 1.00 96.62 123 ASP A CA 1
ATOM 987 C C . ASP A 1 123 ? -3.208 -3.013 11.963 1.00 96.62 123 ASP A C 1
ATOM 989 O O . ASP A 1 123 ? -2.519 -2.201 12.593 1.00 96.62 123 ASP A O 1
ATOM 993 N N . ARG A 1 124 ? -2.705 -3.749 10.971 1.00 95.81 124 ARG A N 1
ATOM 994 C CA . ARG A 1 124 ? -1.312 -3.691 10.523 1.00 95.81 124 ARG A CA 1
ATOM 995 C C . ARG A 1 124 ? -1.263 -3.668 9.005 1.00 95.81 124 ARG A C 1
ATOM 997 O O . ARG A 1 124 ? -1.864 -4.514 8.350 1.00 95.81 124 ARG A O 1
ATOM 1004 N N . PHE A 1 125 ? -0.483 -2.742 8.466 1.00 96.00 125 PHE A N 1
ATOM 1005 C CA . PHE A 1 125 ? -0.044 -2.746 7.080 1.00 96.00 125 PHE A CA 1
ATOM 1006 C C . PHE A 1 125 ? 1.441 -3.088 7.027 1.00 96.00 125 PHE A C 1
ATOM 1008 O O . PHE A 1 125 ? 2.250 -2.489 7.738 1.00 96.00 125 PHE A O 1
ATOM 1015 N N . PHE A 1 126 ? 1.789 -4.043 6.172 1.00 94.44 126 PHE A N 1
ATOM 1016 C CA . PHE A 1 126 ? 3.162 -4.443 5.901 1.00 94.44 126 PHE A CA 1
ATOM 1017 C C . PHE A 1 126 ? 3.346 -4.591 4.394 1.00 94.44 126 PHE A C 1
ATOM 1019 O O . PHE A 1 126 ? 2.555 -5.271 3.740 1.00 94.44 126 PHE A O 1
ATOM 1026 N N . SER A 1 127 ? 4.377 -3.958 3.841 1.00 91.81 127 SER A N 1
ATOM 1027 C CA . SER A 1 127 ? 4.687 -4.041 2.414 1.00 91.81 127 SER A CA 1
ATOM 1028 C C . SER A 1 127 ? 6.172 -3.829 2.144 1.00 91.81 127 SER A C 1
ATOM 1030 O O . SER A 1 127 ? 6.905 -3.269 2.965 1.00 91.81 127 SER A O 1
ATOM 1032 N N . HIS A 1 128 ? 6.612 -4.266 0.966 1.00 89.62 128 HIS A N 1
ATOM 1033 C CA . HIS A 1 128 ? 7.925 -3.929 0.440 1.00 89.62 128 HIS A CA 1
ATOM 1034 C C . HIS A 1 128 ? 7.830 -2.654 -0.391 1.00 89.62 128 HIS A C 1
ATOM 1036 O O . HIS A 1 128 ? 6.976 -2.520 -1.267 1.00 89.62 128 HIS A O 1
ATOM 1042 N N . ALA A 1 129 ? 8.736 -1.721 -0.134 1.00 88.19 129 ALA A N 1
ATOM 1043 C CA . ALA A 1 129 ? 8.833 -0.510 -0.918 1.00 88.19 129 ALA A CA 1
ATOM 1044 C C . ALA A 1 129 ? 9.519 -0.785 -2.261 1.00 88.19 129 ALA A C 1
ATOM 1046 O O . ALA A 1 129 ? 10.486 -1.549 -2.345 1.00 88.19 129 ALA A O 1
ATOM 1047 N N . TRP A 1 130 ? 9.055 -0.117 -3.313 1.00 83.19 130 TRP A N 1
ATOM 1048 C CA . TRP A 1 130 ? 9.719 -0.144 -4.604 1.00 83.19 130 TRP A CA 1
ATOM 1049 C C . TRP A 1 130 ? 11.000 0.691 -4.534 1.00 83.19 130 TRP A C 1
ATOM 1051 O O . TRP A 1 130 ? 10.988 1.917 -4.611 1.00 83.19 130 TRP A O 1
ATOM 1061 N N . VAL A 1 131 ? 12.131 0.004 -4.400 1.00 78.12 131 VAL A N 1
ATOM 1062 C CA . VAL A 1 131 ? 13.472 0.606 -4.327 1.00 78.12 131 VAL A CA 1
ATOM 1063 C C . VAL A 1 131 ? 14.279 0.391 -5.609 1.00 78.12 131 VAL A C 1
ATOM 1065 O O . VAL A 1 131 ? 15.509 0.483 -5.585 1.00 78.12 131 VAL A O 1
ATOM 1068 N N . GLY A 1 132 ? 13.590 0.094 -6.717 1.00 68.81 132 GLY A N 1
ATOM 1069 C CA . GLY A 1 132 ? 14.183 -0.325 -7.986 1.00 68.81 132 GLY A CA 1
ATOM 1070 C C . GLY A 1 132 ? 14.711 -1.764 -7.965 1.00 68.81 132 GLY A C 1
ATOM 1071 O O . GLY A 1 132 ? 14.658 -2.457 -6.951 1.00 68.81 132 GLY A O 1
ATOM 1072 N N . TYR A 1 133 ? 15.240 -2.215 -9.103 1.00 59.12 133 TYR A N 1
ATOM 1073 C CA . TYR A 1 133 ? 15.942 -3.494 -9.192 1.00 59.12 133 TYR A CA 1
ATOM 1074 C C . TYR A 1 133 ? 17.311 -3.365 -8.519 1.00 59.12 133 TYR A C 1
ATOM 1076 O O . TYR A 1 133 ? 18.263 -2.852 -9.104 1.00 59.12 133 TYR A O 1
ATOM 1084 N N . SER A 1 134 ? 17.426 -3.839 -7.283 1.00 51.22 134 SER A N 1
ATOM 1085 C CA . SER A 1 134 ? 18.711 -4.293 -6.761 1.00 51.22 134 SER A CA 1
ATOM 1086 C C . SER A 1 134 ? 18.858 -5.762 -7.142 1.00 51.22 134 SER A C 1
ATOM 1088 O O . SER A 1 134 ? 18.496 -6.644 -6.364 1.00 51.22 134 SER A O 1
ATOM 1090 N N . GLY A 1 135 ? 19.363 -6.043 -8.345 1.00 40.97 135 GLY A N 1
ATOM 1091 C CA . GLY A 1 135 ? 20.069 -7.308 -8.529 1.00 40.97 135 GLY A CA 1
ATOM 1092 C C . GLY A 1 135 ? 21.193 -7.315 -7.498 1.00 40.97 135 GLY A C 1
ATOM 1093 O O . GLY A 1 135 ? 22.035 -6.424 -7.542 1.00 40.97 135 GLY A O 1
ATOM 1094 N N . SER A 1 136 ? 21.102 -8.194 -6.496 1.00 39.12 136 SER A N 1
ATOM 1095 C CA . SER A 1 136 ? 22.179 -8.491 -5.539 1.00 39.12 136 SER A CA 1
ATOM 1096 C C . SER A 1 136 ? 23.010 -7.277 -5.088 1.00 39.12 136 SER A C 1
ATOM 1098 O O . SER A 1 136 ? 24.215 -7.224 -5.301 1.00 39.12 136 SER A O 1
ATOM 1100 N N . ALA A 1 137 ? 22.387 -6.279 -4.465 1.00 43.94 137 ALA A N 1
ATOM 1101 C CA . ALA A 1 137 ? 23.137 -5.188 -3.851 1.00 43.94 137 ALA A CA 1
ATOM 1102 C C . ALA A 1 137 ? 22.460 -4.764 -2.551 1.00 43.94 137 ALA A C 1
ATOM 1104 O O . ALA A 1 137 ? 21.533 -3.957 -2.566 1.00 43.94 137 ALA A O 1
ATOM 1105 N N . ILE A 1 138 ? 22.889 -5.389 -1.452 1.00 42.50 138 ILE A N 1
ATOM 1106 C CA . ILE A 1 138 ? 23.474 -4.754 -0.258 1.00 42.50 138 ILE A CA 1
ATOM 1107 C C . ILE A 1 138 ? 23.904 -5.905 0.673 1.00 42.50 138 ILE A C 1
ATOM 1109 O O . ILE A 1 138 ? 23.156 -6.369 1.529 1.00 42.50 138 ILE A O 1
ATOM 1113 N N . GLN A 1 139 ? 25.136 -6.374 0.491 1.00 38.34 139 GLN A N 1
ATOM 1114 C CA . GLN A 1 139 ? 26.028 -6.628 1.617 1.00 38.34 139 GLN A CA 1
ATOM 1115 C C . GLN A 1 139 ? 27.340 -5.925 1.285 1.00 38.34 139 GLN A C 1
ATOM 1117 O O . GLN A 1 139 ? 27.827 -5.996 0.161 1.00 38.34 139 GLN A O 1
ATOM 1122 N N . ASN A 1 140 ? 27.834 -5.153 2.244 1.00 43.84 140 ASN A N 1
ATOM 1123 C CA . ASN A 1 140 ? 29.099 -4.445 2.150 1.00 43.84 140 ASN A CA 1
ATOM 1124 C C . ASN A 1 140 ? 30.228 -5.455 1.915 1.00 43.84 140 ASN A C 1
ATOM 1126 O O . ASN A 1 140 ? 30.470 -6.308 2.764 1.00 43.84 140 ASN A O 1
ATOM 1130 N N . GLY A 1 141 ? 30.904 -5.343 0.778 1.00 38.66 141 GLY A N 1
ATOM 1131 C CA . GLY A 1 141 ? 32.042 -6.174 0.412 1.00 38.66 141 GLY A CA 1
ATOM 1132 C C . GLY A 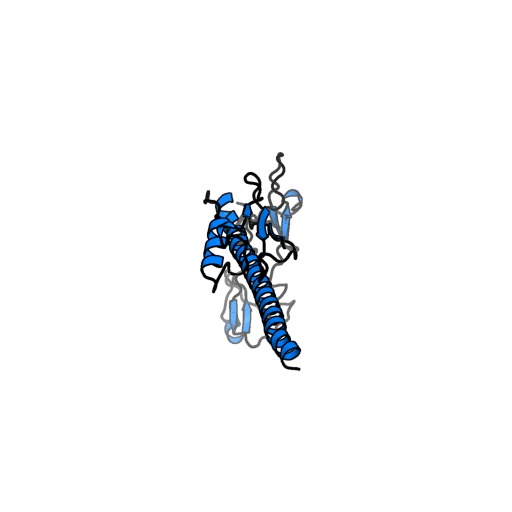1 141 ? 32.348 -5.985 -1.066 1.00 38.66 141 GLY A C 1
ATOM 1133 O O . GLY A 1 141 ? 31.440 -5.865 -1.880 1.00 38.66 141 GLY A O 1
ATOM 1134 N N . GLU A 1 142 ? 33.622 -5.850 -1.384 1.00 46.88 142 GLU A N 1
ATOM 1135 C CA . GLU A 1 142 ? 34.180 -5.656 -2.717 1.00 46.88 142 GLU A CA 1
ATOM 1136 C C . GLU A 1 142 ? 33.659 -6.711 -3.704 1.00 46.88 142 GLU A C 1
ATOM 1138 O O . GLU A 1 142 ? 34.042 -7.865 -3.614 1.00 46.88 142 GLU A O 1
ATOM 1143 N N . ASP A 1 143 ? 32.726 -6.324 -4.579 1.00 46.72 143 ASP A N 1
ATOM 1144 C CA . ASP A 1 143 ? 32.577 -6.791 -5.967 1.00 46.72 143 ASP A CA 1
ATOM 1145 C C . ASP A 1 143 ? 31.222 -6.311 -6.500 1.00 46.72 143 ASP A C 1
ATOM 1147 O O . ASP A 1 143 ? 30.170 -6.917 -6.294 1.00 46.72 143 ASP A O 1
ATOM 1151 N N . ARG A 1 144 ? 31.219 -5.167 -7.199 1.00 50.94 144 ARG A N 1
ATOM 1152 C CA . ARG A 1 144 ? 30.058 -4.784 -8.013 1.00 50.94 144 ARG A CA 1
ATOM 1153 C C . ARG A 1 144 ? 30.005 -5.744 -9.191 1.00 50.94 144 ARG A C 1
ATOM 1155 O O . ARG A 1 144 ? 30.636 -5.489 -10.215 1.00 50.94 144 ARG A O 1
ATOM 1162 N N . GLU A 1 145 ? 29.276 -6.841 -9.037 1.00 64.38 145 GLU A N 1
ATOM 1163 C CA . GLU A 1 145 ? 29.070 -7.784 -10.125 1.00 64.38 145 GLU A CA 1
ATOM 1164 C C . GLU A 1 145 ? 28.305 -7.075 -11.254 1.00 64.38 145 GLU A C 1
ATOM 1166 O O . GLU A 1 145 ? 27.145 -6.679 -11.118 1.00 64.38 145 GLU A O 1
ATOM 1171 N N . ILE A 1 146 ? 29.008 -6.799 -12.354 1.00 77.06 146 ILE A N 1
ATOM 1172 C CA . ILE A 1 146 ? 28.456 -6.092 -13.510 1.00 77.06 146 ILE A CA 1
ATOM 1173 C C . ILE A 1 146 ? 27.510 -7.052 -14.220 1.00 77.06 146 ILE A C 1
ATOM 1175 O O . ILE A 1 146 ? 27.938 -8.109 -14.671 1.00 77.06 146 ILE A O 1
ATOM 1179 N N . TYR A 1 147 ? 26.242 -6.681 -14.365 1.00 84.19 147 TYR A N 1
ATOM 1180 C CA . TYR A 1 147 ? 25.286 -7.450 -15.157 1.00 84.19 147 TYR A CA 1
ATOM 1181 C C . TYR A 1 147 ? 25.323 -7.019 -16.621 1.00 84.19 147 TYR A C 1
ATOM 1183 O O . TYR A 1 147 ? 25.416 -5.831 -16.942 1.00 84.19 147 TYR A O 1
ATOM 1191 N N . VAL A 1 148 ? 25.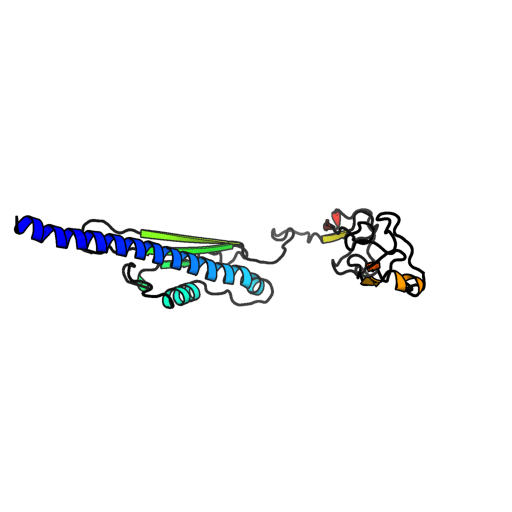213 -7.997 -17.512 1.00 90.69 148 VAL A N 1
ATOM 1192 C CA . VAL A 1 148 ? 25.191 -7.808 -18.961 1.00 90.69 148 VAL A CA 1
ATOM 1193 C C . VAL A 1 148 ? 24.037 -8.574 -19.586 1.00 90.69 148 VAL A C 1
ATOM 1195 O O . VAL A 1 148 ? 23.509 -9.538 -19.032 1.00 90.69 148 VAL A O 1
ATOM 1198 N N . TYR A 1 149 ? 23.631 -8.135 -20.769 1.00 91.81 149 TYR A N 1
ATOM 1199 C CA . TYR A 1 149 ? 22.552 -8.746 -21.525 1.00 91.81 149 TYR A CA 1
ATOM 1200 C C . TYR A 1 149 ? 23.123 -9.634 -22.623 1.00 91.81 149 TYR A C 1
ATOM 1202 O O . TYR A 1 149 ? 23.909 -9.175 -23.455 1.00 91.81 149 TYR A O 1
ATOM 1210 N N . ILE A 1 150 ? 22.703 -10.893 -22.652 1.00 91.50 150 ILE A N 1
ATOM 1211 C CA . ILE A 1 150 ? 23.095 -11.872 -23.667 1.00 91.50 150 ILE A CA 1
ATOM 1212 C C . ILE A 1 150 ? 21.863 -12.431 -24.374 1.00 91.50 150 ILE A C 1
ATOM 1214 O O . ILE A 1 150 ? 20.732 -12.336 -23.895 1.00 91.50 150 ILE A O 1
ATOM 1218 N N . THR A 1 151 ? 22.079 -13.049 -25.529 1.00 89.38 151 THR A N 1
ATOM 1219 C CA . THR A 1 151 ? 21.052 -13.836 -26.219 1.00 89.38 151 THR A CA 1
ATOM 1220 C C . THR A 1 151 ? 21.576 -15.248 -26.406 1.00 89.38 151 THR A C 1
ATOM 1222 O O . THR A 1 151 ? 22.763 -15.425 -26.654 1.00 89.38 151 THR A O 1
ATOM 1225 N N . LYS A 1 152 ? 20.699 -16.255 -26.338 1.00 83.12 152 LYS A N 1
ATOM 1226 C CA . LYS A 1 152 ? 21.097 -17.676 -26.407 1.00 83.12 152 LYS A CA 1
ATOM 1227 C C . LYS A 1 152 ? 21.903 -18.044 -27.664 1.00 83.12 152 LYS A C 1
ATOM 1229 O O . LYS A 1 152 ? 22.644 -19.017 -27.652 1.00 83.12 152 LYS A O 1
ATOM 1234 N N . THR A 1 153 ? 21.709 -17.312 -28.760 1.00 79.81 153 THR A N 1
ATOM 1235 C CA . THR A 1 153 ? 22.346 -17.574 -30.062 1.00 79.81 153 THR A CA 1
ATOM 1236 C C . THR A 1 153 ? 23.380 -16.523 -30.462 1.00 79.81 153 THR A C 1
ATOM 1238 O O . THR A 1 153 ? 24.071 -16.709 -31.461 1.00 79.81 153 THR A O 1
ATOM 1241 N N . GLY A 1 154 ? 23.486 -15.411 -29.731 1.00 83.31 154 GLY A N 1
ATOM 1242 C CA . GLY A 1 154 ? 24.442 -14.350 -30.033 1.00 83.31 154 GLY A CA 1
ATOM 1243 C C . GLY A 1 154 ? 25.812 -14.645 -29.432 1.00 83.31 154 GLY A C 1
ATOM 1244 O O . GLY A 1 154 ? 25.901 -15.239 -28.372 1.00 83.31 154 GLY A O 1
ATOM 1245 N N . GLY A 1 155 ? 26.887 -14.194 -30.078 1.00 88.81 155 GLY A N 1
ATOM 1246 C CA . GLY A 1 155 ? 28.254 -14.290 -29.539 1.00 88.81 155 GLY A CA 1
ATOM 1247 C C . GLY A 1 155 ? 28.717 -13.036 -28.791 1.00 88.81 155 GLY A C 1
ATOM 1248 O O . GLY A 1 155 ? 29.915 -12.869 -28.553 1.00 88.81 155 GLY A O 1
ATOM 1249 N N . LYS A 1 156 ? 27.798 -12.102 -28.504 1.00 92.00 156 LYS A N 1
ATOM 1250 C CA . LYS A 1 156 ? 28.112 -10.815 -27.878 1.00 92.00 156 LYS A CA 1
ATOM 1251 C C . LYS A 1 156 ? 27.276 -10.551 -26.636 1.00 92.00 156 LYS A C 1
ATOM 1253 O O . LYS A 1 156 ? 26.084 -10.858 -26.629 1.00 92.00 156 LYS A O 1
ATOM 1258 N N . TYR A 1 157 ? 27.897 -9.957 -25.623 1.00 92.88 157 TYR A N 1
ATOM 1259 C CA . TYR A 1 157 ? 27.194 -9.392 -24.478 1.00 92.88 157 TYR A CA 1
ATOM 1260 C C . TYR A 1 157 ? 27.012 -7.883 -24.662 1.00 92.88 157 TYR A C 1
ATOM 1262 O O . TYR A 1 157 ? 27.792 -7.207 -25.341 1.00 92.88 157 TYR A O 1
ATOM 1270 N N . HIS A 1 158 ? 25.963 -7.348 -24.052 1.00 92.25 158 HIS A N 1
ATOM 1271 C CA . HIS A 1 158 ? 25.551 -5.958 -24.180 1.00 92.25 158 HIS A CA 1
ATOM 1272 C C . HIS A 1 158 ? 25.465 -5.302 -22.802 1.00 92.25 158 HIS A C 1
ATOM 1274 O O . HIS A 1 158 ? 24.998 -5.920 -21.852 1.00 92.25 158 HIS A O 1
ATOM 1280 N N . LEU A 1 159 ? 25.877 -4.037 -22.696 1.00 86.69 159 LEU A N 1
ATOM 1281 C CA . LEU A 1 159 ? 25.813 -3.280 -21.437 1.00 86.69 159 LEU A CA 1
ATOM 1282 C C . LEU A 1 159 ? 24.450 -2.608 -21.210 1.00 86.69 159 LEU A C 1
ATOM 1284 O O . LEU A 1 159 ? 24.112 -2.248 -20.090 1.00 86.69 159 LEU A O 1
ATOM 1288 N N . THR A 1 160 ? 23.648 -2.447 -22.266 1.00 85.56 160 THR A N 1
ATOM 1289 C CA . THR A 1 160 ? 22.295 -1.880 -22.187 1.00 85.56 160 THR A CA 1
ATOM 1290 C C . THR A 1 160 ? 21.282 -2.789 -22.869 1.00 85.56 160 THR A C 1
ATOM 1292 O O . THR A 1 160 ? 21.536 -3.313 -23.959 1.00 85.56 160 THR A O 1
ATOM 1295 N N . TYR A 1 161 ? 20.118 -2.938 -22.233 1.00 84.75 161 TYR A N 1
ATOM 1296 C CA . TYR A 1 161 ? 18.977 -3.672 -22.772 1.00 84.75 161 TYR A CA 1
ATOM 1297 C C . TYR A 1 161 ? 18.447 -3.035 -24.063 1.00 84.75 161 TYR A C 1
ATOM 1299 O O . TYR A 1 161 ? 18.027 -3.739 -24.979 1.00 84.75 161 TYR A O 1
ATOM 1307 N N . ASP A 1 162 ? 18.531 -1.707 -24.176 1.00 83.69 162 ASP A N 1
ATOM 1308 C CA . ASP A 1 162 ? 18.047 -0.946 -25.332 1.00 83.69 162 ASP A CA 1
ATOM 1309 C C . ASP A 1 162 ? 19.051 -0.899 -26.492 1.00 83.69 162 ASP A C 1
ATOM 1311 O O . ASP A 1 162 ? 18.892 -0.131 -27.444 1.00 83.69 162 ASP A O 1
ATOM 1315 N N . CYS A 1 163 ? 20.092 -1.738 -26.461 1.00 86.19 163 CYS A N 1
ATOM 1316 C CA . CYS A 1 163 ? 20.981 -1.881 -27.602 1.00 86.19 163 CYS A CA 1
ATOM 1317 C C . CYS A 1 163 ? 20.166 -2.240 -28.857 1.00 86.19 163 CYS A C 1
ATOM 1319 O O . CYS A 1 163 ? 19.374 -3.180 -28.852 1.00 86.19 163 CYS A O 1
ATOM 1321 N N . THR A 1 164 ? 20.408 -1.536 -29.966 1.00 83.06 164 THR A N 1
ATOM 1322 C CA . THR A 1 164 ? 19.717 -1.784 -31.250 1.00 83.06 164 THR A CA 1
ATOM 1323 C C . THR A 1 164 ? 19.910 -3.208 -31.785 1.00 83.06 164 THR A C 1
ATOM 1325 O O . THR A 1 164 ? 19.072 -3.705 -32.528 1.00 83.06 164 THR A O 1
ATOM 1328 N N . TYR A 1 165 ? 20.976 -3.901 -31.372 1.00 82.38 165 TYR A N 1
ATOM 1329 C CA . TYR A 1 165 ? 21.188 -5.321 -31.671 1.00 82.38 165 TYR A CA 1
ATOM 1330 C C . TYR A 1 165 ? 20.402 -6.278 -30.760 1.00 82.38 165 TYR A C 1
ATOM 1332 O O . TYR A 1 165 ? 20.333 -7.466 -31.049 1.00 82.38 165 TYR A O 1
ATOM 1340 N N . LEU A 1 166 ? 19.788 -5.806 -29.679 1.00 86.62 166 LEU A N 1
ATOM 1341 C CA . LEU A 1 166 ? 18.861 -6.592 -28.860 1.00 86.62 166 LEU A CA 1
ATOM 1342 C C . LEU A 1 166 ? 17.414 -6.251 -29.212 1.00 86.62 166 LEU A C 1
ATOM 1344 O O . LEU A 1 166 ? 16.629 -7.148 -29.524 1.00 86.62 166 LEU A O 1
ATOM 1348 N N . ARG A 1 167 ? 17.080 -4.956 -29.239 1.00 83.12 167 ARG A N 1
ATOM 1349 C CA . ARG A 1 167 ? 15.742 -4.456 -29.581 1.00 83.12 167 ARG A CA 1
ATOM 1350 C C . ARG A 1 167 ? 15.656 -4.097 -31.057 1.00 83.12 167 ARG A C 1
ATOM 1352 O O . ARG A 1 167 ? 15.820 -2.944 -31.454 1.00 83.12 167 ARG A O 1
ATOM 1359 N N . VAL A 1 168 ? 15.374 -5.114 -31.864 1.00 82.38 168 VAL A N 1
ATOM 1360 C CA . VAL A 1 168 ? 15.056 -4.938 -33.284 1.00 82.38 168 VAL A CA 1
ATOM 1361 C C . VAL A 1 168 ? 13.765 -4.140 -33.413 1.00 82.38 168 VAL A C 1
ATOM 1363 O O . VAL A 1 168 ? 12.748 -4.489 -32.813 1.00 82.38 168 VAL A O 1
ATOM 1366 N N . LYS A 1 169 ? 13.794 -3.070 -34.209 1.00 85.38 169 LYS A N 1
ATOM 1367 C CA . LYS A 1 169 ? 12.582 -2.335 -34.577 1.00 85.38 169 LYS A CA 1
ATOM 1368 C C . LYS A 1 169 ? 11.855 -3.111 -35.669 1.00 85.38 169 LYS A C 1
ATOM 1370 O O . LYS A 1 169 ? 12.372 -3.247 -36.776 1.00 85.38 169 LYS A O 1
ATOM 1375 N N . ILE A 1 170 ? 10.672 -3.614 -35.338 1.00 89.38 170 ILE A N 1
ATOM 1376 C CA . ILE A 1 170 ? 9.827 -4.386 -36.249 1.00 89.38 170 ILE A CA 1
ATOM 1377 C C . ILE A 1 170 ? 8.838 -3.439 -36.927 1.00 89.38 170 ILE A C 1
ATOM 1379 O O . ILE A 1 170 ? 8.240 -2.585 -36.272 1.00 89.38 170 ILE A O 1
ATOM 1383 N N . GLN A 1 171 ? 8.667 -3.600 -38.234 1.00 91.44 171 GLN A N 1
ATOM 1384 C CA . GLN A 1 171 ? 7.685 -2.878 -39.037 1.00 91.44 171 GLN A CA 1
ATOM 1385 C C . GLN A 1 171 ? 6.686 -3.868 -39.627 1.00 91.44 171 GLN A C 1
ATOM 1387 O O . GLN A 1 171 ? 7.082 -4.901 -40.165 1.00 91.44 171 GLN A O 1
ATOM 1392 N N . ALA A 1 172 ? 5.401 -3.539 -39.530 1.00 93.50 172 ALA A N 1
ATOM 1393 C CA . ALA A 1 172 ? 4.329 -4.250 -40.211 1.00 93.50 172 ALA A CA 1
ATOM 1394 C C . ALA A 1 172 ? 4.105 -3.604 -41.583 1.00 93.50 172 ALA A C 1
ATOM 1396 O O . ALA A 1 172 ? 3.890 -2.394 -41.669 1.00 93.50 172 ALA A O 1
ATOM 1397 N N . VAL A 1 173 ? 4.179 -4.397 -42.648 1.00 93.50 173 VAL A N 1
ATOM 1398 C CA . VAL A 1 173 ? 4.029 -3.939 -44.034 1.00 93.50 173 VAL A CA 1
ATOM 1399 C C . VAL A 1 173 ? 3.105 -4.880 -44.799 1.00 93.50 173 VAL A C 1
ATOM 1401 O O . VAL A 1 173 ? 3.024 -6.065 -44.488 1.00 93.50 173 VAL A O 1
ATOM 1404 N N . GLY A 1 174 ? 2.405 -4.369 -45.810 1.00 94.75 174 GLY A N 1
ATOM 1405 C CA . GLY A 1 174 ? 1.648 -5.221 -46.726 1.00 94.75 174 GLY A CA 1
ATOM 1406 C C . GLY A 1 174 ? 2.594 -6.048 -47.597 1.00 94.75 174 GLY A C 1
ATOM 1407 O O . GLY A 1 174 ? 3.566 -5.511 -48.135 1.00 94.75 174 GLY A O 1
ATOM 1408 N N . TYR A 1 175 ? 2.308 -7.340 -47.756 1.00 92.81 175 TYR A N 1
ATOM 1409 C CA . TYR A 1 175 ? 3.125 -8.251 -48.561 1.00 92.81 175 TYR A CA 1
ATOM 1410 C C . TYR A 1 175 ? 3.323 -7.754 -50.001 1.00 92.81 175 TYR A C 1
ATOM 1412 O O . TYR A 1 175 ? 4.424 -7.838 -50.539 1.00 92.81 175 TYR A O 1
ATOM 1420 N N . GLU A 1 176 ? 2.290 -7.161 -50.600 1.00 91.69 176 GLU A N 1
ATOM 1421 C CA . GLU A 1 176 ? 2.321 -6.634 -51.971 1.00 91.69 176 GLU A CA 1
ATOM 1422 C C . GLU A 1 176 ? 3.452 -5.612 -52.191 1.00 91.69 176 GLU A C 1
ATOM 1424 O O . GLU A 1 176 ? 4.070 -5.568 -53.256 1.00 91.69 176 GLU A O 1
ATOM 1429 N N . GLY A 1 177 ? 3.786 -4.833 -51.157 1.00 89.25 177 GLY A N 1
ATOM 1430 C CA . GLY A 1 177 ? 4.854 -3.835 -51.192 1.00 89.25 177 GLY A CA 1
ATOM 1431 C C . GLY A 1 177 ? 6.252 -4.392 -50.916 1.00 89.25 177 GLY A C 1
ATOM 1432 O O . GLY A 1 177 ? 7.235 -3.669 -51.050 1.00 89.25 177 GLY A O 1
ATOM 1433 N N . ILE A 1 178 ? 6.400 -5.665 -50.540 1.00 91.38 178 ILE A N 1
ATOM 1434 C CA . ILE A 1 178 ? 7.695 -6.170 -50.064 1.00 91.38 178 ILE A CA 1
ATOM 1435 C C . ILE A 1 178 ? 8.766 -6.209 -51.156 1.00 91.38 178 ILE A C 1
ATOM 1437 O O . ILE A 1 178 ? 9.955 -6.038 -50.883 1.00 91.38 178 ILE A O 1
ATOM 1441 N N . SER A 1 179 ? 8.343 -6.406 -52.406 1.00 89.25 179 SER A N 1
ATOM 1442 C CA . SER A 1 179 ? 9.227 -6.505 -53.568 1.00 89.25 179 SER A CA 1
ATOM 1443 C C . SER A 1 179 ? 9.931 -5.181 -53.897 1.00 89.25 179 SER A C 1
ATOM 1445 O O . SER A 1 179 ? 11.044 -5.193 -54.442 1.00 89.25 179 SER A O 1
ATOM 1447 N N . SER A 1 180 ? 9.334 -4.043 -53.525 1.00 92.19 180 SER A N 1
ATOM 1448 C CA . SER A 1 180 ? 9.898 -2.703 -53.716 1.00 92.19 180 SER A CA 1
ATOM 1449 C C . SER A 1 180 ? 10.753 -2.241 -52.531 1.00 92.19 180 SER A C 1
ATOM 1451 O O . SER A 1 180 ? 11.667 -1.439 -52.719 1.00 92.19 180 SER A O 1
ATOM 1453 N N . LEU A 1 181 ? 10.537 -2.799 -51.337 1.00 93.31 181 LEU A N 1
ATOM 1454 C CA . LEU A 1 181 ? 11.299 -2.457 -50.137 1.00 93.31 181 LEU A CA 1
ATOM 1455 C C . LEU A 1 181 ? 12.722 -3.024 -50.161 1.00 93.31 181 LEU A C 1
ATOM 1457 O O . LEU A 1 181 ? 13.001 -4.101 -50.702 1.00 93.31 181 LEU A O 1
ATOM 1461 N N . ARG A 1 182 ? 13.644 -2.285 -49.545 1.00 93.31 182 ARG A N 1
ATOM 1462 C CA . ARG A 1 182 ? 15.038 -2.687 -49.349 1.00 93.31 182 ARG A CA 1
ATOM 1463 C C . ARG A 1 182 ? 15.429 -2.506 -47.895 1.00 93.31 182 ARG A C 1
ATOM 1465 O O . ARG A 1 182 ? 14.946 -1.589 -47.236 1.00 93.31 182 ARG A O 1
ATOM 1472 N N . ASN A 1 183 ? 16.298 -3.384 -47.411 1.00 92.31 183 ASN A N 1
ATOM 1473 C CA . ASN A 1 183 ? 16.869 -3.244 -46.080 1.00 92.31 183 ASN A CA 1
ATOM 1474 C C . ASN A 1 183 ? 17.916 -2.118 -46.041 1.00 92.31 183 ASN A C 1
ATOM 1476 O O . ASN A 1 183 ? 18.269 -1.538 -47.069 1.00 92.31 183 ASN A O 1
ATOM 1480 N N . THR A 1 184 ? 18.445 -1.830 -44.853 1.00 88.25 184 THR A N 1
ATOM 1481 C CA . THR A 1 184 ? 19.425 -0.745 -44.637 1.00 88.25 184 THR A CA 1
ATOM 1482 C C . THR A 1 184 ? 20.703 -0.917 -45.476 1.00 88.25 184 THR A C 1
ATOM 1484 O O . THR A 1 184 ? 21.388 0.057 -45.769 1.00 88.25 184 THR A O 1
ATOM 1487 N N . SER A 1 185 ? 21.018 -2.144 -45.901 1.00 88.69 185 SER A N 1
ATOM 1488 C CA . SER A 1 185 ? 22.158 -2.470 -46.770 1.00 88.69 185 SER A CA 1
ATOM 1489 C C . SER A 1 185 ? 21.793 -2.546 -48.262 1.00 88.69 185 SER A C 1
ATOM 1491 O O . SER A 1 185 ? 22.615 -2.978 -49.065 1.00 88.69 185 SER A O 1
ATOM 1493 N N . GLY A 1 186 ? 20.569 -2.175 -48.654 1.00 89.94 186 GLY A N 1
ATOM 1494 C CA . GLY A 1 186 ? 20.095 -2.225 -50.043 1.00 89.94 186 GLY A CA 1
ATOM 1495 C C . GLY A 1 186 ? 19.656 -3.613 -50.533 1.00 89.94 186 GLY A C 1
ATOM 1496 O O . GLY A 1 186 ? 19.364 -3.785 -51.716 1.00 89.94 186 GLY A O 1
ATOM 1497 N N . GLY A 1 187 ? 19.589 -4.613 -49.652 1.00 91.94 187 GLY A N 1
ATOM 1498 C CA . GLY A 1 187 ? 19.165 -5.980 -49.962 1.00 91.94 187 GLY A CA 1
ATOM 1499 C C . GLY A 1 187 ? 17.644 -6.156 -50.023 1.00 91.94 187 GLY A C 1
ATOM 1500 O O . GLY A 1 187 ? 16.889 -5.374 -49.447 1.00 91.94 187 GLY A O 1
ATOM 1501 N N . ARG A 1 188 ? 17.186 -7.204 -50.721 1.00 94.56 188 ARG A N 1
ATOM 1502 C CA . ARG A 1 188 ? 15.767 -7.611 -50.780 1.00 94.56 188 ARG A CA 1
ATOM 1503 C C . ARG A 1 188 ? 15.369 -8.454 -49.563 1.00 94.56 188 ARG A C 1
ATOM 1505 O O . ARG A 1 188 ? 16.223 -9.078 -48.934 1.00 94.56 188 ARG A O 1
ATOM 1512 N N . TYR A 1 189 ? 14.066 -8.502 -49.286 1.00 94.56 189 TYR A N 1
ATOM 1513 C CA . TYR A 1 189 ? 13.473 -9.344 -48.247 1.00 94.56 189 TYR A CA 1
ATOM 1514 C C . TYR A 1 189 ? 12.971 -10.676 -48.818 1.00 94.56 189 TYR A C 1
ATOM 1516 O O . TYR A 1 189 ? 12.246 -10.695 -49.811 1.00 94.56 189 TYR A O 1
ATOM 1524 N N . TYR A 1 190 ? 13.323 -11.783 -48.166 1.00 94.38 190 TYR A N 1
ATOM 1525 C CA . TYR A 1 190 ? 12.928 -13.145 -48.549 1.00 94.38 190 TYR A CA 1
ATOM 1526 C C . TYR A 1 190 ? 12.050 -13.806 -47.483 1.00 94.38 190 TYR A C 1
ATOM 1528 O O . TYR A 1 190 ? 12.017 -13.368 -46.336 1.00 94.38 190 TYR A O 1
ATOM 1536 N N . ALA A 1 191 ? 11.350 -14.885 -47.833 1.00 94.81 191 ALA A N 1
ATOM 1537 C CA . ALA A 1 191 ? 10.534 -15.607 -46.862 1.00 94.81 191 ALA A CA 1
ATOM 1538 C C . ALA A 1 191 ? 11.401 -16.147 -45.713 1.00 94.81 191 ALA A C 1
ATOM 1540 O O . ALA A 1 191 ? 12.511 -16.659 -45.914 1.00 94.81 191 ALA A O 1
ATOM 1541 N N . CYS A 1 192 ? 10.905 -16.036 -44.483 1.00 94.31 192 CYS A N 1
ATOM 1542 C CA . CYS A 1 192 ? 11.556 -16.663 -43.344 1.00 94.31 192 CYS A CA 1
ATOM 1543 C C . CYS A 1 192 ? 11.441 -18.192 -43.417 1.00 94.31 192 CYS A C 1
ATOM 1545 O O . CYS A 1 192 ? 10.346 -18.739 -43.471 1.00 94.31 192 CYS A O 1
ATOM 1547 N N . GLU A 1 193 ? 12.570 -18.893 -43.316 1.00 92.38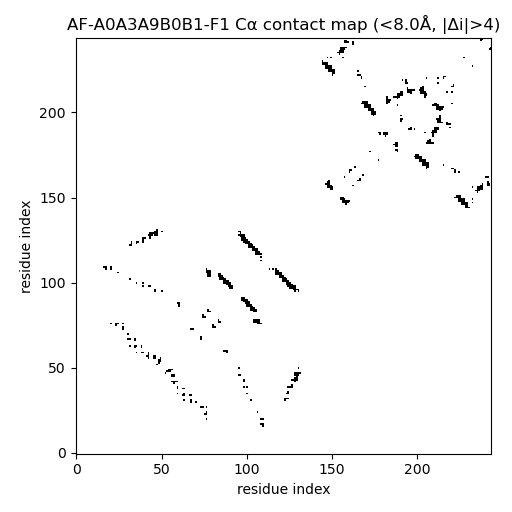 193 GLU A N 1
ATOM 1548 C CA . GLU A 1 193 ? 12.614 -20.364 -43.326 1.00 92.38 193 GLU A CA 1
ATOM 1549 C C . GLU A 1 193 ? 11.989 -21.006 -42.080 1.00 92.38 193 GLU A C 1
ATOM 1551 O O . GLU A 1 193 ? 11.575 -22.163 -42.134 1.00 92.38 193 GLU A O 1
ATOM 1556 N N . ARG A 1 194 ? 11.917 -20.272 -40.957 1.00 89.62 194 ARG A N 1
ATOM 1557 C CA . ARG A 1 194 ? 11.369 -20.799 -39.697 1.00 89.62 194 ARG A CA 1
ATOM 1558 C C . ARG A 1 194 ? 9.853 -20.684 -39.607 1.00 89.62 194 ARG A C 1
ATOM 1560 O O . ARG A 1 194 ? 9.216 -21.678 -39.297 1.00 89.62 194 ARG A O 1
ATOM 1567 N N . CYS A 1 195 ? 9.285 -19.501 -39.856 1.00 91.62 195 CYS A N 1
ATOM 1568 C CA . CYS A 1 195 ? 7.827 -19.322 -39.800 1.00 91.62 195 CYS A CA 1
ATOM 1569 C C . CYS A 1 195 ? 7.121 -19.572 -41.133 1.00 91.62 195 CYS A C 1
ATOM 1571 O O . CYS A 1 195 ? 5.903 -19.636 -41.134 1.00 91.62 195 CYS A O 1
ATOM 1573 N N . LYS A 1 196 ? 7.864 -19.724 -42.242 1.00 90.44 196 LYS A N 1
ATOM 1574 C CA . LYS A 1 196 ? 7.340 -20.076 -43.574 1.00 90.44 196 LYS A CA 1
ATOM 1575 C C . LYS A 1 196 ? 6.052 -19.311 -43.933 1.00 90.44 196 LYS A C 1
ATOM 1577 O O . LYS A 1 196 ? 5.016 -19.935 -44.135 1.00 90.44 196 LYS A O 1
ATOM 1582 N N . PRO A 1 197 ? 6.104 -17.967 -43.980 1.00 90.50 197 PRO A N 1
ATOM 1583 C CA . PRO A 1 197 ? 4.921 -17.158 -44.254 1.00 90.50 197 PRO A CA 1
ATOM 1584 C C . PRO A 1 197 ? 4.330 -17.478 -45.630 1.00 90.50 197 PRO A C 1
ATOM 1586 O O . PRO A 1 197 ? 5.073 -17.595 -46.603 1.00 90.50 197 PRO A O 1
ATOM 1589 N N . GLU A 1 198 ? 3.000 -17.538 -45.714 1.00 85.69 198 GLU A N 1
ATOM 1590 C CA . GLU A 1 198 ? 2.254 -17.838 -46.949 1.00 85.69 198 GLU A CA 1
ATOM 1591 C C . GLU A 1 198 ? 2.347 -16.729 -48.011 1.00 85.69 198 GLU A C 1
ATOM 1593 O O . GLU A 1 198 ? 1.978 -16.938 -49.162 1.00 85.69 198 GLU A O 1
ATOM 1598 N N . GLY A 1 199 ? 2.877 -15.556 -47.646 1.00 79.81 199 GLY A N 1
ATOM 1599 C CA . GLY A 1 199 ? 3.073 -14.443 -48.572 1.00 79.81 199 GLY A CA 1
ATOM 1600 C C . GLY A 1 199 ? 1.769 -13.729 -48.929 1.00 79.81 199 GLY A C 1
ATOM 1601 O O . GLY A 1 199 ? 1.507 -13.450 -50.093 1.00 79.81 199 GLY A O 1
ATOM 1602 N N . ASN A 1 200 ? 0.934 -13.447 -47.934 1.00 86.06 200 ASN A N 1
ATOM 1603 C CA . ASN A 1 200 ? -0.314 -12.706 -48.079 1.00 86.06 200 ASN A CA 1
ATOM 1604 C C . ASN A 1 200 ? -0.498 -11.735 -46.897 1.00 86.06 200 ASN A C 1
ATOM 1606 O O . ASN A 1 200 ? 0.180 -11.836 -45.875 1.00 86.06 200 ASN A O 1
ATOM 1610 N N . GLY A 1 201 ? -1.388 -10.753 -47.056 1.00 90.25 201 GLY A N 1
ATOM 1611 C CA . GLY A 1 201 ? -1.763 -9.834 -45.979 1.00 90.25 201 GLY A CA 1
ATOM 1612 C C . GLY A 1 201 ? -0.607 -8.993 -45.426 1.00 90.25 201 GLY A C 1
ATOM 1613 O O . GLY A 1 201 ? 0.176 -8.405 -46.178 1.00 90.25 201 GLY A O 1
ATOM 1614 N N . ILE A 1 202 ? -0.546 -8.890 -44.096 1.00 93.25 202 ILE A N 1
ATOM 1615 C CA . ILE A 1 202 ? 0.477 -8.133 -43.369 1.00 93.25 202 ILE A CA 1
ATOM 1616 C C . ILE A 1 202 ? 1.627 -9.068 -43.010 1.00 93.25 202 ILE A C 1
ATOM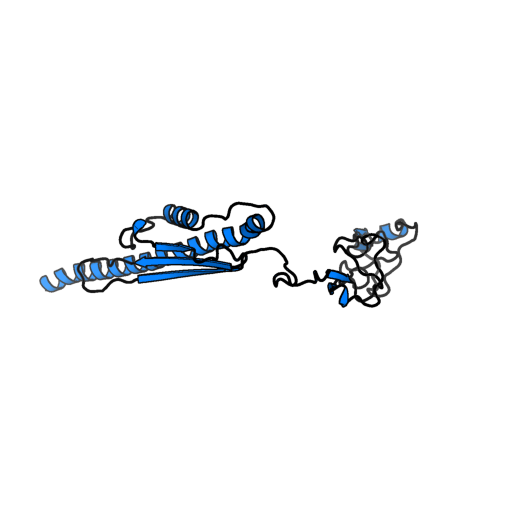 1618 O O . ILE A 1 202 ? 1.424 -10.136 -42.439 1.00 93.25 202 ILE A O 1
ATOM 1622 N N . VAL A 1 203 ? 2.845 -8.622 -43.290 1.00 95.00 203 VAL A N 1
ATOM 1623 C CA . VAL A 1 203 ? 4.083 -9.298 -42.911 1.00 95.00 203 VAL A CA 1
ATOM 1624 C C . VAL A 1 203 ? 4.971 -8.362 -42.104 1.00 95.00 203 VAL A C 1
ATOM 1626 O O . VAL A 1 203 ? 4.878 -7.136 -42.187 1.00 95.00 203 VAL A O 1
ATOM 1629 N N . TYR A 1 204 ? 5.856 -8.950 -41.313 1.00 94.25 204 TYR A N 1
ATOM 1630 C CA . TYR A 1 204 ? 6.739 -8.237 -40.406 1.00 94.25 204 TYR A CA 1
ATOM 1631 C C . TYR A 1 204 ? 8.171 -8.283 -40.917 1.00 94.25 204 TYR A C 1
ATOM 1633 O O . TYR A 1 204 ? 8.690 -9.352 -41.251 1.00 94.25 204 TYR A O 1
ATOM 1641 N N . ILE A 1 205 ? 8.817 -7.122 -40.956 1.00 92.88 205 ILE A N 1
ATOM 1642 C CA . ILE A 1 205 ? 10.214 -6.973 -41.363 1.00 92.88 205 ILE A CA 1
ATOM 1643 C C . ILE A 1 205 ? 11.011 -6.206 -40.314 1.00 92.88 205 ILE A C 1
ATOM 1645 O O . ILE A 1 205 ? 10.473 -5.431 -39.522 1.00 92.88 205 ILE A O 1
ATOM 1649 N N . ALA A 1 206 ? 12.321 -6.411 -40.348 1.00 90.88 206 ALA A N 1
ATOM 1650 C CA . ALA A 1 206 ? 13.298 -5.616 -39.623 1.00 90.88 206 ALA A CA 1
ATOM 1651 C C . ALA A 1 206 ? 14.172 -4.847 -40.622 1.00 90.88 206 ALA A C 1
ATOM 1653 O O . ALA A 1 206 ? 14.578 -5.399 -41.648 1.00 90.88 206 ALA A O 1
ATOM 1654 N N . ALA A 1 207 ? 14.489 -3.584 -40.332 1.00 87.44 207 ALA A N 1
ATOM 1655 C CA . ALA A 1 207 ? 15.279 -2.738 -41.235 1.00 87.44 207 ALA A CA 1
ATOM 1656 C C . ALA A 1 207 ? 16.710 -3.266 -41.464 1.00 87.44 207 ALA A C 1
ATOM 1658 O O . ALA A 1 207 ? 17.292 -3.061 -42.529 1.00 87.44 207 ALA A O 1
ATOM 1659 N N . ASP A 1 208 ? 17.283 -3.949 -40.476 1.00 83.69 208 ASP A N 1
ATOM 1660 C CA . ASP A 1 208 ? 18.599 -4.597 -40.507 1.00 83.69 208 ASP A CA 1
ATOM 1661 C C . ASP A 1 208 ? 18.539 -6.075 -40.946 1.00 83.69 208 ASP A C 1
ATOM 1663 O O . ASP A 1 208 ? 19.575 -6.706 -41.149 1.00 83.69 208 ASP A O 1
ATOM 1667 N N . GLY A 1 209 ? 17.337 -6.633 -41.118 1.00 88.19 209 GLY A N 1
ATOM 1668 C CA . GLY A 1 209 ? 17.119 -8.002 -41.579 1.00 88.19 209 GLY A CA 1
ATOM 1669 C C . GLY A 1 209 ? 17.041 -8.132 -43.103 1.00 88.19 209 GLY A C 1
ATOM 1670 O O . GLY A 1 209 ? 17.015 -7.153 -43.844 1.00 88.19 209 GLY A O 1
ATOM 1671 N N . ASN A 1 210 ? 16.975 -9.369 -43.591 1.00 92.50 210 ASN A N 1
ATOM 1672 C CA . ASN A 1 210 ? 16.740 -9.695 -45.005 1.00 92.50 210 ASN A CA 1
ATOM 1673 C C . ASN A 1 210 ? 15.579 -10.685 -45.193 1.00 92.50 210 ASN A C 1
ATOM 1675 O O . ASN A 1 210 ? 15.433 -11.284 -46.258 1.00 92.50 210 ASN A O 1
ATOM 1679 N N . ARG A 1 211 ? 14.764 -10.886 -44.152 1.00 94.12 211 ARG A N 1
ATOM 1680 C CA . ARG A 1 211 ? 13.623 -11.798 -44.172 1.00 94.12 211 ARG A CA 1
ATOM 1681 C C . ARG A 1 211 ? 12.344 -11.095 -43.746 1.00 94.12 211 ARG A C 1
ATOM 1683 O O . ARG A 1 211 ? 12.391 -10.158 -42.953 1.00 94.12 211 ARG A O 1
ATOM 1690 N N . TYR A 1 212 ? 11.226 -11.564 -44.285 1.00 94.56 212 TYR A N 1
ATOM 1691 C CA . TYR A 1 212 ? 9.887 -11.204 -43.840 1.00 94.56 212 TYR A CA 1
ATOM 1692 C C . TYR A 1 212 ? 9.227 -12.374 -43.116 1.00 94.56 212 TYR A C 1
ATOM 1694 O O . TYR A 1 212 ? 9.520 -13.544 -43.384 1.00 94.56 212 TYR A O 1
ATOM 1702 N N . HIS A 1 213 ? 8.357 -12.045 -42.169 1.00 94.69 213 HIS A N 1
ATOM 1703 C CA . HIS A 1 213 ? 7.767 -12.977 -41.216 1.00 94.69 213 HIS A CA 1
ATOM 1704 C C . HIS A 1 213 ? 6.242 -12.843 -41.222 1.00 94.69 213 HIS A C 1
ATOM 1706 O O . HIS A 1 213 ? 5.733 -11.742 -41.393 1.00 94.69 213 HIS A O 1
ATOM 1712 N N . GLY A 1 214 ? 5.517 -13.946 -41.024 1.00 92.50 214 GLY A N 1
ATOM 1713 C CA . GLY A 1 214 ? 4.049 -13.919 -40.925 1.00 92.50 214 GLY A CA 1
ATOM 1714 C C . GLY A 1 214 ? 3.541 -13.450 -39.560 1.00 92.50 214 GLY A C 1
ATOM 1715 O O . GLY A 1 214 ? 2.434 -12.947 -39.454 1.00 92.50 214 GLY A O 1
ATOM 1716 N N . GLU A 1 215 ? 4.375 -13.556 -38.524 1.00 89.81 215 GLU A N 1
ATOM 1717 C CA . GLU A 1 215 ? 4.024 -13.236 -37.140 1.00 89.81 215 GLU A CA 1
ATOM 1718 C C . GLU A 1 215 ? 5.078 -12.313 -36.518 1.00 89.81 215 GLU A C 1
ATOM 1720 O O . GLU A 1 215 ? 6.283 -12.461 -36.768 1.00 89.81 215 GLU A O 1
ATOM 1725 N N . ALA A 1 216 ? 4.632 -11.369 -35.685 1.00 86.75 216 ALA A N 1
ATOM 1726 C CA . ALA A 1 216 ? 5.502 -10.401 -35.015 1.00 86.75 216 ALA A CA 1
ATOM 1727 C C . ALA A 1 216 ? 6.405 -11.043 -33.945 1.00 86.75 216 ALA A C 1
ATOM 1729 O O . ALA A 1 216 ? 7.460 -10.501 -33.608 1.00 86.75 216 ALA A O 1
ATOM 1730 N N . ASP A 1 217 ? 6.006 -12.190 -33.402 1.00 86.12 217 ASP A N 1
ATOM 1731 C CA . ASP A 1 217 ? 6.692 -12.927 -32.341 1.00 86.12 217 ASP A CA 1
ATOM 1732 C C . ASP A 1 217 ? 7.527 -14.110 -32.855 1.00 86.12 217 ASP A C 1
ATOM 1734 O O . ASP A 1 217 ? 8.082 -14.864 -32.051 1.00 86.12 217 ASP A O 1
ATOM 1738 N N . CYS A 1 218 ? 7.708 -14.223 -34.177 1.00 88.06 218 CYS A N 1
ATOM 1739 C CA . CYS A 1 218 ? 8.537 -15.254 -34.792 1.00 88.06 218 CYS A CA 1
ATOM 1740 C C . CYS A 1 218 ? 9.908 -15.379 -34.081 1.00 88.06 218 CYS A C 1
ATOM 1742 O O . CYS A 1 218 ? 10.634 -14.385 -33.980 1.00 88.06 218 CYS A O 1
ATOM 1744 N N . PRO A 1 219 ? 10.352 -16.588 -33.675 1.00 83.81 219 PRO A N 1
ATOM 1745 C CA . PRO A 1 219 ? 11.632 -16.786 -32.977 1.00 83.81 219 PRO A CA 1
ATOM 1746 C C . PRO A 1 219 ? 12.888 -16.405 -33.778 1.00 83.81 219 PRO A C 1
ATOM 1748 O O . PRO A 1 219 ? 13.983 -16.329 -33.226 1.00 83.81 219 PRO A O 1
ATOM 1751 N N . SER A 1 220 ? 12.767 -16.232 -35.099 1.00 84.44 220 SER A N 1
ATOM 1752 C CA . SER A 1 220 ? 13.843 -15.688 -35.945 1.00 84.44 220 SER A CA 1
ATOM 1753 C C . SER A 1 220 ? 13.849 -14.162 -36.020 1.00 84.44 220 SER A C 1
ATOM 1755 O O . SER A 1 220 ? 14.846 -13.596 -36.458 1.00 84.44 220 SER A O 1
ATOM 1757 N N . LEU A 1 221 ? 12.747 -13.515 -35.640 1.00 84.75 221 LEU A N 1
ATOM 1758 C CA . LEU A 1 221 ? 12.584 -12.062 -35.624 1.00 84.75 221 LEU A CA 1
ATOM 1759 C C . LEU A 1 221 ? 12.831 -11.505 -34.216 1.00 84.75 221 LEU A C 1
ATOM 1761 O O . LEU A 1 221 ? 13.559 -10.528 -34.041 1.00 84.75 221 LEU A O 1
ATOM 1765 N N . LYS A 1 222 ? 12.267 -12.163 -33.200 1.00 79.31 2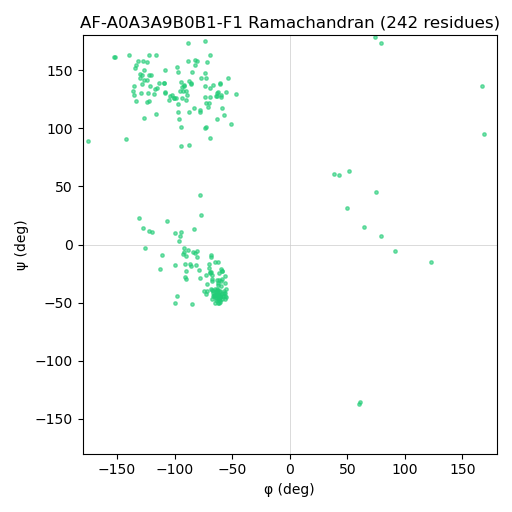22 LYS A N 1
ATOM 1766 C CA . LYS A 1 222 ? 12.423 -11.812 -31.789 1.00 79.31 222 LYS A CA 1
ATOM 1767 C C . LYS A 1 222 ? 13.686 -12.440 -31.199 1.00 79.31 222 LYS A C 1
ATOM 1769 O O . LYS A 1 222 ? 13.985 -13.609 -31.427 1.00 79.31 222 LYS A O 1
ATOM 1774 N N . ARG A 1 223 ? 14.401 -11.678 -30.368 1.00 78.75 223 ARG A N 1
ATOM 1775 C CA . ARG A 1 223 ? 15.534 -12.162 -29.564 1.00 78.75 223 ARG A CA 1
ATOM 1776 C C . ARG A 1 223 ? 15.078 -12.360 -28.119 1.00 78.75 223 ARG A C 1
ATOM 1778 O O . ARG A 1 223 ? 14.493 -11.456 -27.529 1.00 78.75 223 ARG A O 1
ATOM 1785 N N . ILE A 1 224 ? 15.336 -13.537 -27.551 1.00 82.75 224 ILE A N 1
ATOM 1786 C CA . ILE A 1 224 ? 15.175 -13.763 -26.109 1.00 82.75 224 ILE A CA 1
ATOM 1787 C C . ILE A 1 224 ? 16.445 -13.251 -25.433 1.00 82.75 224 ILE A C 1
ATOM 1789 O O . ILE A 1 224 ? 17.540 -13.739 -25.726 1.00 82.75 224 ILE A O 1
ATOM 1793 N N . VAL A 1 225 ? 16.284 -12.241 -24.580 1.00 88.12 225 VAL A N 1
ATOM 1794 C CA . VAL A 1 225 ? 17.378 -11.562 -23.885 1.00 88.12 225 VAL A CA 1
ATOM 1795 C C . VAL A 1 225 ? 17.407 -12.028 -22.438 1.00 88.12 225 VAL A C 1
ATOM 1797 O O . VAL A 1 225 ? 16.390 -11.965 -21.750 1.00 88.12 225 VAL A O 1
ATOM 1800 N N . TYR A 1 226 ? 18.577 -12.465 -21.991 1.00 88.62 226 TYR A N 1
ATOM 1801 C CA . TYR A 1 226 ? 18.845 -12.841 -20.609 1.00 88.62 226 TYR A CA 1
ATOM 1802 C C . TYR A 1 226 ? 19.762 -11.795 -19.990 1.00 88.62 226 TYR A C 1
ATOM 1804 O O . TYR A 1 226 ? 20.696 -11.335 -20.646 1.00 88.62 226 TYR A O 1
ATOM 1812 N N . MET A 1 227 ? 19.494 -11.425 -18.743 1.00 90.44 227 MET A N 1
ATOM 1813 C CA . MET A 1 227 ? 20.408 -10.627 -17.935 1.00 90.44 227 MET A CA 1
ATOM 1814 C C . MET A 1 227 ? 21.199 -11.593 -17.059 1.00 90.44 227 MET A C 1
ATOM 1816 O O . MET A 1 227 ? 20.596 -12.357 -16.308 1.00 90.44 227 MET A O 1
ATOM 1820 N N . VAL A 1 228 ? 22.520 -11.583 -17.193 1.00 88.50 228 VAL A N 1
ATOM 1821 C CA . VAL A 1 228 ? 23.427 -12.467 -16.452 1.00 88.50 228 VAL A CA 1
ATOM 1822 C C . VAL A 1 228 ? 24.591 -11.657 -15.885 1.00 88.50 228 VAL A C 1
ATOM 1824 O O . VAL A 1 228 ? 24.936 -10.614 -16.452 1.00 88.50 228 VAL A O 1
ATOM 1827 N N . PRO A 1 229 ? 25.223 -12.111 -14.798 1.00 88.81 229 PRO A N 1
ATOM 1828 C CA . PRO A 1 229 ? 26.516 -11.593 -14.380 1.00 88.81 229 PRO A CA 1
ATOM 1829 C C . PRO A 1 229 ? 27.572 -11.655 -15.495 1.00 88.81 229 PRO A C 1
ATOM 1831 O O . PRO A 1 229 ? 27.637 -12.622 -16.257 1.00 88.81 229 PRO A O 1
ATOM 1834 N N . LEU A 1 230 ? 28.456 -10.658 -15.585 1.00 84.94 230 LEU A N 1
ATOM 1835 C CA . LEU A 1 230 ? 29.572 -10.646 -16.542 1.00 84.94 230 LEU A CA 1
ATOM 1836 C C . LEU A 1 230 ? 30.515 -11.842 -16.324 1.00 84.94 230 LEU A C 1
ATOM 1838 O O . LEU A 1 230 ? 31.077 -12.368 -17.284 1.00 84.94 230 LEU A O 1
ATOM 1842 N N . SER A 1 231 ? 30.635 -12.300 -15.077 1.00 84.69 231 SER A N 1
ATOM 1843 C CA . SER A 1 231 ? 31.358 -13.511 -14.674 1.00 84.69 231 SER A CA 1
ATOM 1844 C C . SER A 1 231 ? 30.819 -14.784 -15.353 1.00 84.69 231 SER A C 1
ATOM 1846 O O . SER A 1 231 ? 31.594 -15.704 -15.630 1.00 84.69 231 SER A O 1
ATOM 1848 N N . GLU A 1 232 ? 29.524 -14.822 -15.681 1.00 86.69 232 GLU A N 1
ATOM 1849 C CA . GLU A 1 232 ? 28.846 -15.921 -16.380 1.00 86.69 232 GLU A CA 1
ATOM 1850 C C . GLU A 1 232 ? 28.840 -15.751 -17.907 1.00 86.69 232 GLU A C 1
ATOM 1852 O O . GLU A 1 232 ? 28.667 -16.725 -18.640 1.00 86.69 232 GLU A O 1
ATOM 1857 N N . ALA A 1 233 ? 29.113 -14.549 -18.422 1.00 86.12 233 ALA A N 1
ATOM 1858 C CA . ALA A 1 233 ? 29.177 -14.262 -19.859 1.00 86.12 233 ALA A CA 1
ATOM 1859 C C . ALA A 1 233 ? 30.481 -14.751 -20.535 1.00 86.12 233 ALA A C 1
ATOM 1861 O O . ALA A 1 233 ? 30.901 -14.223 -21.570 1.00 86.12 233 ALA A O 1
ATOM 1862 N N . LYS A 1 234 ? 31.139 -15.776 -19.976 1.00 81.38 234 LYS A N 1
ATOM 1863 C CA . LYS A 1 234 ? 32.378 -16.354 -20.520 1.00 81.38 234 LYS A CA 1
ATOM 1864 C C . LYS A 1 234 ? 32.140 -16.875 -21.942 1.00 81.38 234 LYS A C 1
ATOM 1866 O O . LYS A 1 234 ? 31.224 -17.652 -22.186 1.00 81.38 234 LYS A O 1
ATOM 1871 N N . GLY A 1 235 ? 32.977 -16.439 -22.883 1.00 85.25 235 GLY A N 1
ATOM 1872 C CA . GLY A 1 235 ? 32.863 -16.787 -24.306 1.00 85.25 235 GLY A CA 1
ATOM 1873 C C . GLY A 1 235 ? 32.037 -15.806 -25.146 1.00 85.25 235 GLY A C 1
ATOM 1874 O O . GLY A 1 235 ? 32.029 -15.926 -26.370 1.00 85.25 235 GLY A O 1
ATOM 1875 N N . TYR A 1 236 ? 31.403 -14.805 -24.530 1.00 89.88 236 TYR A N 1
ATOM 1876 C CA . TYR A 1 236 ? 30.784 -13.695 -25.249 1.00 89.88 236 TYR A CA 1
ATOM 1877 C C . TYR A 1 236 ? 31.787 -12.548 -25.397 1.00 89.88 236 TYR A C 1
ATOM 1879 O O . TYR A 1 236 ? 32.480 -12.175 -24.453 1.00 89.88 236 TYR A O 1
ATOM 1887 N N . SER A 1 237 ? 31.846 -11.959 -26.587 1.00 91.62 237 SER A N 1
ATOM 1888 C CA . SER A 1 237 ? 32.636 -10.748 -26.839 1.00 91.62 237 SER A CA 1
ATOM 1889 C C . SER A 1 237 ? 31.826 -9.484 -26.545 1.00 91.62 237 SER A C 1
ATOM 1891 O O . SER A 1 237 ? 30.595 -9.494 -26.565 1.00 91.62 237 SER A O 1
ATOM 1893 N N . VAL A 1 238 ? 32.499 -8.366 -26.287 1.00 91.69 238 VAL A N 1
ATOM 1894 C CA . VAL A 1 238 ? 31.805 -7.097 -26.056 1.00 91.69 238 VAL A CA 1
ATOM 1895 C C . VAL A 1 238 ? 31.103 -6.609 -27.330 1.00 91.69 238 VAL A C 1
ATOM 1897 O O . VAL A 1 238 ? 31.622 -6.683 -28.450 1.00 91.69 238 VAL A O 1
ATOM 1900 N N . CYS A 1 239 ? 29.873 -6.122 -27.182 1.00 91.38 239 CYS A N 1
ATOM 1901 C CA . CYS A 1 239 ? 29.156 -5.480 -28.272 1.00 91.38 239 CYS A CA 1
ATOM 1902 C C . CYS A 1 239 ? 29.768 -4.118 -28.628 1.00 91.38 239 CYS A C 1
ATOM 1904 O O . CYS A 1 239 ? 29.713 -3.188 -27.833 1.00 91.38 239 CYS A O 1
ATOM 1906 N N . SER A 1 240 ? 30.190 -3.959 -29.884 1.00 88.06 240 SER A N 1
ATOM 1907 C CA . SER A 1 240 ? 30.805 -2.728 -30.405 1.00 88.06 240 SER A CA 1
ATOM 1908 C C . SER A 1 240 ? 29.893 -1.495 -30.430 1.00 88.06 240 SER A C 1
ATOM 1910 O O . SER A 1 240 ? 30.361 -0.387 -30.634 1.00 88.06 240 SER A O 1
ATOM 1912 N N . LYS A 1 241 ? 28.570 -1.654 -30.282 1.00 83.81 241 LYS A N 1
ATOM 1913 C CA . LYS A 1 241 ? 27.641 -0.508 -30.225 1.00 83.81 241 LYS A CA 1
ATOM 1914 C C . LYS A 1 241 ? 27.403 0.012 -28.814 1.00 83.81 241 LYS A C 1
ATOM 1916 O O . LYS A 1 241 ? 27.037 1.168 -28.662 1.00 83.81 241 LYS A O 1
ATOM 1921 N N . CYS A 1 242 ? 27.491 -0.849 -27.805 1.00 85.12 242 CYS A N 1
ATOM 1922 C CA . CYS A 1 242 ? 27.130 -0.478 -26.435 1.00 85.12 242 CYS A CA 1
ATOM 1923 C C . CYS A 1 242 ? 28.230 -0.730 -25.410 1.00 85.12 242 CYS A C 1
ATOM 1925 O O . CYS A 1 242 ? 28.010 -0.439 -24.243 1.00 85.12 242 CYS A O 1
ATOM 1927 N N . GLY A 1 243 ? 29.358 -1.307 -25.812 1.00 74.88 243 GLY A N 1
ATOM 1928 C CA . GLY A 1 243 ? 30.483 -1.596 -24.932 1.00 74.88 243 GLY A CA 1
ATOM 1929 C C . GLY A 1 243 ? 31.806 -0.962 -25.356 1.00 74.88 243 GLY A C 1
ATOM 1930 O O . GLY A 1 243 ? 32.818 -1.312 -24.761 1.00 74.88 243 GLY A O 1
ATOM 1931 N N . GLY A 1 244 ? 31.784 -0.029 -26.318 1.00 59.75 244 GLY A N 1
ATOM 1932 C CA . GLY A 1 244 ? 32.977 0.619 -26.878 1.00 59.75 244 GLY A CA 1
ATOM 1933 C C . GLY A 1 244 ? 33.367 0.069 -28.240 1.00 59.75 244 GLY A C 1
ATOM 1934 O O . GLY A 1 244 ? 33.305 -1.169 -28.418 1.00 59.75 244 GLY A O 1
#

Mean predicted aligned error: 15.25 Å

pLDDT: mean 86.05, std 12.04, range [38.34, 97.81]

Solvent-accessible surface area (backbone atoms only — not comparable to full-atom values): 14285 Å² total; per-residue (Å²): 112,71,68,62,57,64,49,50,55,58,53,50,51,53,50,52,50,46,51,53,50,50,54,49,43,51,52,45,51,53,52,50,52,48,25,43,50,55,33,48,48,54,35,20,66,48,41,34,36,41,75,76,63,76,39,80,80,70,67,46,69,64,43,29,51,54,50,43,70,71,42,87,73,60,37,79,44,35,38,73,33,75,83,29,54,49,75,43,77,70,38,55,90,87,50,86,43,53,43,34,37,38,39,36,36,36,45,52,61,90,57,82,85,58,93,79,69,77,52,73,50,76,51,75,43,74,49,69,29,44,66,70,88,61,79,90,69,88,71,96,67,98,69,86,77,52,64,27,35,34,36,95,86,53,64,39,34,29,66,46,77,82,33,67,91,57,51,68,66,74,44,83,42,54,41,88,55,43,83,79,46,59,24,80,85,69,42,63,61,40,76,27,85,84,74,57,40,90,77,61,63,61,27,29,36,37,55,90,45,54,42,33,29,59,48,84,75,36,78,90,73,44,70,66,74,46,81,41,46,52,88,73,46,72,86,44,41,78,26,68,88,60,62,99

Nearest PDB structures (foldseek):
  2r76-assembly1_A  TM=6.793E-01  e=2.432E+00  Shewanella oneidensis MR-1
  2pzh-assembly1_B  TM=5.063E-01  e=1.693E+00  Helicobacter pylori 26695
  2qux-assembly6_Q  TM=5.976E-01  e=3.492E+00  Pseudomonas phage PP7
  4rh8-assembly3_C  TM=4.248E-01  e=3.709E+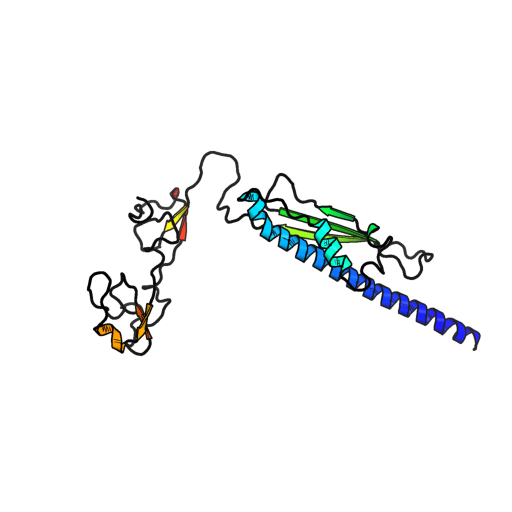00  Escherichia coli K-12
  4nhr-assembly1_A  TM=3.289E-01  e=2.743E+00  Escherichia coli K-12

Organism: NCBI:txid2320100

Sequence (244 aa):
MALEGSLVLPIFLFFMMTVLLSLEAVRFQCNMQEALFVSGNNRAFAEYQVKYAMGERTEIKGQVKKYLGNQIYPYLCVKNGENGINLQDLSDKNKIGFIEVTAEYKLKPFIYWLPIGEITIKDRFFSHAWVGYSGSAIQNGEDREIYVYITKTGGKYHLTYDCTYLRVKIQAVGYEGISSLRNTSGGRYYACERCKPEGNGIVYIAADGNRYHGEADCPSLKRIVYMVPLSEAKGYSVCSKCGG

Secondary structure (DSSP, 8-s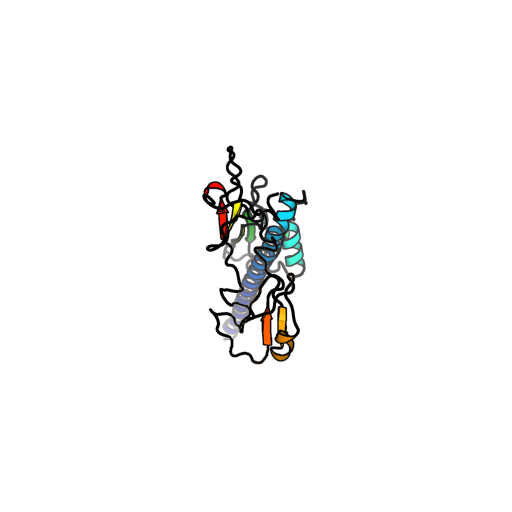tate):
-HHHHHHHHHHHHHHHHHHHHHHHHHHHHHHHHHHHHHHHHHHHHHHHHHHHS-PPPP-HHHHHHHHHHTSSSTTTTBTTGGGG-EEEE-S-SS--SEEEEEEEEEEPPSSTTSS---EEEEEEEEEE------SS--S-SS----EEEEETT-SEEBS-TT-TTTS--EEEEEGGGTTT---TTSPPPEE-TTT---S-SEEEEETT-SEEESSTT-TTTSPPEEEEETTT-TTPEEPTTT--

Foldseek 3Di:
DVVVVVVVVVVVVLVVVQVVLVVVVVVLVVLLQVLQVVLQVVQLACLLCVVPVVDDRRDSVVSSCVSLVPDDCSQVFWDVGPVQKDKDWPDDPPDAWKTKIKIKTWGAGPDNPDPPDIDIDMDMDIDTHCNDDPPDDDDDDDDPQQKWKDFPPAQATANDCPPCVQDFDKDKDFLVCQQVDAAPVRAGEDADPQQRDPSGGIWIDTSNDRYIHPDCVGPVNHTDMDIDGPVVSPRHHYDPRHRD

Radius of gyration: 32.08 Å; Cα contacts (8 Å, |Δi|>4): 369; chains: 1; bounding box: 84×34×86 Å